Protein AF-A0AAD3Y7P5-F1 (afdb_monomer)

Mean predicted aligned error: 17.85 Å

InterPro domains:
  IPR001356 Homeodomain [cd00086] (58-107)
  IPR008422 KN homeodomain [PF05920] (63-102)
  IPR009057 Homedomain-like superfamily [SSF46689] (57-112)

Foldseek 3Di:
DDDDPPPVVVVVVVVVVVVVVVVVVVVVVVVVVVVVVPPPPDDDDDDDDPCPLVCLLVVLLVLCVVQLLPNDDDPVVLVVSCVVNVHDSVVSVVVSVCLCVVLVSCVLCVVQQVVHSNSSVVLVVCLLVVVDPDPVNVVSVVSSVCVSPVDDDPSPPPDDDDPPDDDDDDDDDDDDDDDD

Secondary structure (DSSP, 8-state):
---SHHHHHHHHHHHHHHHHHHHHHHHHHHHHHHHHTSS-------------GGGHHHHHHHHHHHTTTS----HHHHHHHHHHTTS-HHHHHHHHHHHHHHTTHHHHHHHTSTTSHHHHHHHHHHHHHT----HHHHHHHHHHHHHHHSSS--SSSSS---------------------

Radius of gyration: 26.92 Å; Cα contacts (8 Å, |Δi|>4): 80; chains: 1; bounding box: 79×66×77 Å

Sequence (180 aa):
MASAVGADAVVATVMAKAFTDTIHRLQTILDAHIESSSESALADDGDVADTDDDDAPRHLKTWFVTNLANPYPSQSLRRHFAAKLGVPVRNVDTQFTNWRRRTGWSHIKKAWGGDTKEGMSALLAQYASGEESRLEVCAAIRRMTHLLNGLLPLFQQVVQPFTSFRSTVNSTFLVSISVT

Nearest PDB structures (foldseek):
  4xrm-assembly1_A  TM=9.599E-01  e=5.341E-02  Homo sapiens
  6fqp-assembly1_A  TM=8.531E-01  e=1.143E-01  Homo sapiens
  4uus-assembly2_F  TM=8.544E-01  e=1.672E-01  Drosophila melanogaster
  6fqp-assembly1_B  TM=8.356E-01  e=2.078E-01  Homo sapiens

Structure (mmCIF, N/CA/C/O backbone):
data_AF-A0AAD3Y7P5-F1
#
_entry.id   AF-A0AAD3Y7P5-F1
#
loop_
_atom_site.group_PDB
_atom_site.id
_atom_site.type_symbol
_atom_site.label_atom_id
_atom_site.label_alt_id
_atom_site.label_comp_id
_atom_site.label_asym_id
_atom_site.label_entity_id
_atom_site.label_seq_id
_atom_site.pdbx_PDB_ins_code
_atom_site.Cartn_x
_atom_site.Cartn_y
_atom_site.Cartn_z
_atom_site.occupancy
_atom_site.B_iso_or_equiv
_atom_site.auth_seq_id
_atom_site.auth_comp_id
_atom_site.auth_asym_id
_atom_site.auth_atom_id
_atom_site.pdbx_PDB_model_num
ATOM 1 N N . MET A 1 1 ? 24.404 -7.287 48.051 1.00 44.12 1 MET A N 1
ATOM 2 C CA . MET A 1 1 ? 23.594 -7.470 46.825 1.00 44.12 1 MET A CA 1
ATOM 3 C C . MET A 1 1 ? 23.848 -6.314 45.854 1.00 44.12 1 MET A C 1
ATOM 5 O O . MET A 1 1 ? 23.035 -5.410 45.765 1.00 44.12 1 MET A O 1
ATOM 9 N N . ALA A 1 2 ? 24.988 -6.307 45.155 1.00 50.25 2 ALA A N 1
ATOM 10 C CA . ALA A 1 2 ? 25.309 -5.287 44.149 1.00 50.25 2 ALA A CA 1
ATOM 11 C C . ALA A 1 2 ? 26.193 -5.917 43.059 1.00 50.25 2 ALA A C 1
ATOM 13 O O . ALA A 1 2 ? 27.405 -5.998 43.224 1.00 50.25 2 ALA A O 1
ATOM 14 N N . SER A 1 3 ? 25.594 -6.465 41.995 1.00 52.94 3 SER A N 1
ATOM 15 C CA . SER A 1 3 ? 26.384 -6.964 40.849 1.00 52.94 3 SER A CA 1
ATOM 16 C C . SER A 1 3 ? 25.630 -7.133 39.520 1.00 52.94 3 SER A C 1
ATOM 18 O O . SER A 1 3 ? 26.236 -7.542 38.542 1.00 52.94 3 SER A O 1
ATOM 20 N N . ALA A 1 4 ? 24.334 -6.805 39.432 1.00 55.69 4 ALA A N 1
ATOM 21 C CA . ALA A 1 4 ? 23.570 -6.997 38.189 1.00 55.69 4 ALA A CA 1
ATOM 22 C C . ALA A 1 4 ? 23.505 -5.746 37.284 1.00 55.69 4 ALA A C 1
ATOM 24 O O . ALA A 1 4 ? 23.413 -5.872 36.073 1.00 55.69 4 ALA A O 1
ATOM 25 N N . VAL A 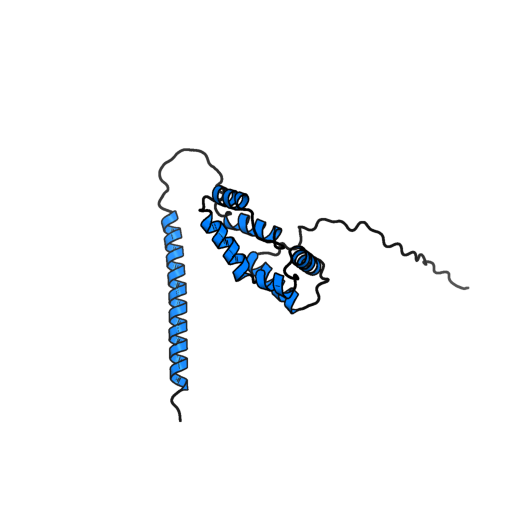1 5 ? 23.616 -4.533 37.843 1.00 55.81 5 VAL A N 1
ATOM 26 C CA . VAL A 1 5 ? 23.359 -3.273 37.104 1.00 55.81 5 VAL A CA 1
ATOM 27 C C . VAL A 1 5 ? 24.491 -2.889 36.133 1.00 55.81 5 VAL A C 1
ATOM 29 O O . VAL A 1 5 ? 24.267 -2.159 35.172 1.00 55.81 5 VAL A O 1
ATOM 32 N N . GLY A 1 6 ? 25.713 -3.386 36.346 1.00 55.19 6 GLY A N 1
ATOM 33 C CA . GLY A 1 6 ? 26.871 -3.024 35.519 1.00 55.19 6 GLY A CA 1
ATOM 34 C C . GLY A 1 6 ? 26.941 -3.753 34.174 1.00 55.19 6 GLY A C 1
ATOM 35 O O . GLY A 1 6 ? 27.397 -3.176 33.192 1.00 55.19 6 GLY A O 1
ATOM 36 N N . ALA A 1 7 ? 26.477 -5.004 34.108 1.00 60.12 7 ALA A N 1
ATOM 37 C CA . ALA A 1 7 ? 26.609 -5.828 32.906 1.00 60.12 7 ALA A CA 1
ATOM 38 C C . ALA A 1 7 ? 25.678 -5.358 31.774 1.00 60.12 7 ALA A C 1
ATOM 40 O O . ALA A 1 7 ? 26.120 -5.236 30.632 1.00 60.12 7 ALA A O 1
ATOM 41 N N . ASP A 1 8 ? 24.432 -5.001 32.097 1.00 58.78 8 ASP A N 1
ATOM 42 C CA . ASP A 1 8 ? 23.455 -4.515 31.113 1.00 58.78 8 ASP A CA 1
ATOM 43 C C . ASP A 1 8 ? 23.875 -3.179 30.479 1.00 58.78 8 ASP A C 1
ATOM 45 O O . ASP A 1 8 ? 23.710 -2.975 29.275 1.00 58.78 8 ASP A O 1
ATOM 49 N N . ALA A 1 9 ? 24.495 -2.285 31.257 1.00 67.38 9 ALA A N 1
ATOM 50 C CA . ALA A 1 9 ? 24.995 -1.005 30.755 1.00 67.38 9 ALA A CA 1
ATOM 51 C C . ALA A 1 9 ? 26.170 -1.179 29.774 1.00 67.38 9 ALA A C 1
ATOM 53 O O . ALA A 1 9 ? 26.266 -0.469 28.768 1.00 67.38 9 ALA A O 1
ATOM 54 N N . VAL A 1 10 ? 27.049 -2.153 30.031 1.00 70.81 10 VAL A N 1
ATOM 55 C CA . VAL A 1 10 ? 28.167 -2.477 29.135 1.00 70.81 10 VAL A CA 1
ATOM 56 C C . VAL A 1 10 ? 27.646 -3.089 27.836 1.00 70.81 10 VAL A C 1
ATOM 58 O O . VAL A 1 10 ? 28.061 -2.664 26.759 1.00 70.81 10 VAL A O 1
ATOM 61 N N . VAL A 1 11 ? 26.684 -4.012 27.909 1.00 73.38 11 VAL A N 1
ATOM 62 C CA . VAL A 1 11 ? 26.057 -4.612 26.719 1.00 73.38 11 VAL A CA 1
ATOM 63 C C . VAL A 1 11 ? 25.340 -3.554 25.877 1.00 73.38 11 VAL A C 1
ATOM 65 O O . VAL A 1 11 ? 25.527 -3.520 24.662 1.00 73.38 11 VAL A O 1
ATOM 68 N N . ALA A 1 12 ? 24.591 -2.639 26.499 1.00 71.12 12 ALA A N 1
ATOM 69 C CA . ALA A 1 12 ? 23.939 -1.534 25.794 1.00 71.12 12 ALA A CA 1
ATOM 70 C C . ALA A 1 12 ? 24.951 -0.623 25.077 1.00 71.12 12 ALA A C 1
ATOM 72 O O . ALA A 1 12 ? 24.729 -0.221 23.935 1.00 71.12 12 ALA A O 1
ATOM 73 N N . THR A 1 13 ? 26.096 -0.358 25.710 1.00 78.62 13 THR A N 1
ATOM 74 C CA . THR A 1 13 ? 27.175 0.455 25.128 1.00 78.62 13 THR A CA 1
ATOM 75 C C . THR A 1 13 ? 27.835 -0.246 23.939 1.00 78.62 13 THR A C 1
ATOM 77 O O . THR A 1 13 ? 28.065 0.373 22.899 1.00 78.62 13 THR A O 1
ATOM 80 N N . VAL A 1 14 ? 28.098 -1.551 24.054 1.00 80.25 14 VAL A N 1
ATOM 81 C CA . VAL A 1 14 ? 28.665 -2.366 22.968 1.00 80.25 14 VAL A CA 1
ATOM 82 C C . VAL A 1 14 ? 27.704 -2.437 21.781 1.00 80.25 14 VAL A C 1
ATOM 84 O O . VAL A 1 14 ? 28.129 -2.257 20.641 1.00 80.25 14 VAL A O 1
ATOM 87 N N . MET A 1 15 ? 26.407 -2.625 22.034 1.00 77.69 15 MET A N 1
ATOM 88 C CA . MET A 1 15 ? 25.386 -2.659 20.984 1.00 77.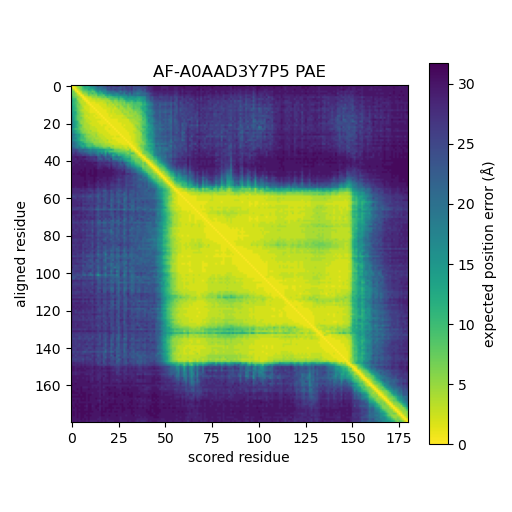69 15 MET A CA 1
ATOM 89 C C . MET A 1 15 ? 25.215 -1.303 20.294 1.00 77.69 15 MET A C 1
ATOM 91 O O . MET A 1 15 ? 25.116 -1.251 19.069 1.00 77.69 15 MET A O 1
ATOM 95 N N . ALA A 1 16 ? 25.238 -0.201 21.050 1.00 77.50 16 ALA A N 1
ATOM 96 C CA . ALA A 1 16 ? 25.192 1.145 20.484 1.00 77.50 16 ALA A CA 1
ATOM 97 C C . ALA A 1 16 ? 26.411 1.422 19.590 1.00 77.50 16 ALA A C 1
ATOM 99 O O . ALA A 1 16 ? 26.264 1.965 18.496 1.00 77.50 16 ALA A O 1
ATOM 100 N N . LYS A 1 17 ? 27.605 0.987 20.010 1.00 79.12 17 LYS A N 1
ATOM 101 C CA . LYS A 1 17 ? 28.827 1.104 19.206 1.00 79.12 17 LYS A CA 1
ATOM 102 C C . LYS A 1 17 ? 28.740 0.272 17.923 1.00 79.12 17 LYS A C 1
ATOM 104 O O . LYS A 1 17 ? 28.991 0.801 16.848 1.00 79.12 17 LYS A O 1
ATOM 109 N N . ALA A 1 18 ? 28.303 -0.984 18.020 1.00 78.75 18 ALA A N 1
ATOM 110 C CA . ALA A 1 18 ? 28.135 -1.863 16.862 1.00 78.75 18 ALA A CA 1
ATOM 111 C C . ALA A 1 18 ? 27.108 -1.321 15.851 1.00 78.75 18 ALA A C 1
ATOM 113 O O . ALA A 1 18 ? 27.291 -1.445 14.637 1.00 78.75 18 ALA A O 1
ATOM 114 N N . PHE A 1 19 ? 26.038 -0.689 16.339 1.00 78.69 19 PHE A N 1
ATOM 115 C CA . PHE A 1 19 ? 25.038 -0.047 15.491 1.00 78.69 19 PHE A CA 1
ATOM 116 C C . PHE A 1 19 ? 25.613 1.165 14.745 1.00 78.69 19 PHE A C 1
ATOM 118 O O . PHE A 1 19 ? 25.455 1.262 13.528 1.00 78.69 19 PHE A O 1
ATOM 125 N N . THR A 1 20 ? 26.345 2.041 15.438 1.00 80.06 20 THR A N 1
ATOM 126 C CA . THR A 1 20 ? 27.016 3.199 14.826 1.00 80.06 20 THR A CA 1
ATOM 127 C C . THR A 1 20 ? 28.079 2.776 13.810 1.00 80.06 20 THR A C 1
ATOM 129 O O . THR A 1 20 ? 28.123 3.324 12.710 1.00 80.06 20 THR A O 1
ATOM 132 N N . ASP A 1 21 ? 28.871 1.747 14.119 1.00 80.06 21 ASP A N 1
ATOM 133 C CA . ASP A 1 21 ? 29.874 1.193 13.200 1.00 80.06 21 ASP A CA 1
ATOM 134 C C . ASP A 1 21 ? 29.214 0.619 11.934 1.00 80.06 21 ASP A C 1
ATOM 136 O O . ASP A 1 21 ? 29.728 0.762 10.822 1.00 80.06 21 ASP A O 1
ATOM 140 N N . THR A 1 22 ? 28.031 0.014 12.080 1.00 79.81 22 THR A N 1
ATOM 141 C CA . THR A 1 22 ? 27.249 -0.491 10.944 1.00 79.81 22 THR A CA 1
ATOM 142 C C . THR A 1 22 ? 26.731 0.651 10.073 1.00 79.81 22 THR A C 1
ATOM 144 O O . THR A 1 22 ? 26.823 0.565 8.850 1.00 79.81 22 THR A O 1
ATOM 147 N N . ILE A 1 23 ? 26.231 1.736 10.673 1.00 87.50 23 ILE A N 1
ATOM 148 C CA . ILE A 1 23 ? 25.778 2.920 9.927 1.00 87.50 23 ILE A CA 1
ATOM 149 C C . ILE A 1 23 ? 26.935 3.533 9.139 1.00 87.50 23 ILE A C 1
ATOM 151 O O . ILE A 1 23 ? 26.785 3.767 7.941 1.00 87.50 23 ILE A O 1
ATOM 155 N N . HIS A 1 24 ? 28.095 3.724 9.768 1.00 83.31 24 HIS A N 1
ATOM 156 C CA . HIS A 1 24 ? 29.263 4.266 9.079 1.00 83.31 24 HIS A CA 1
ATOM 157 C C . HIS A 1 24 ? 29.720 3.376 7.926 1.00 83.31 24 HIS A C 1
ATOM 159 O O . HIS A 1 24 ? 29.989 3.876 6.838 1.00 83.31 24 HIS A O 1
ATOM 165 N N . ARG A 1 25 ? 29.721 2.051 8.109 1.00 81.12 25 ARG A N 1
ATOM 166 C CA . ARG A 1 25 ? 30.074 1.119 7.032 1.00 81.12 25 ARG A CA 1
ATOM 167 C C . ARG A 1 25 ? 29.116 1.214 5.845 1.00 81.12 25 ARG A C 1
ATOM 169 O O . ARG A 1 25 ? 29.555 1.105 4.704 1.00 81.12 25 ARG A O 1
ATOM 176 N N . LEU A 1 26 ? 27.824 1.416 6.101 1.00 82.56 26 LEU A N 1
ATOM 177 C CA . LEU A 1 26 ? 26.833 1.608 5.042 1.00 82.56 26 LEU A CA 1
ATOM 178 C C . LEU A 1 26 ? 27.025 2.940 4.308 1.00 82.56 26 LEU A C 1
ATOM 180 O O . LEU A 1 26 ? 26.859 2.973 3.093 1.00 82.56 26 LEU A O 1
ATOM 184 N N . GLN A 1 27 ? 27.417 4.003 5.014 1.00 81.25 27 GLN A N 1
ATOM 185 C CA . GLN A 1 27 ? 27.745 5.295 4.403 1.00 81.25 27 GLN A CA 1
ATOM 186 C C . GLN A 1 27 ? 28.973 5.185 3.494 1.00 81.25 27 GLN A C 1
ATOM 188 O O . GLN A 1 27 ? 28.895 5.558 2.332 1.00 81.25 27 GLN A O 1
ATOM 193 N N . THR A 1 28 ? 30.050 4.543 3.955 1.00 82.06 28 THR A N 1
ATOM 194 C CA . THR A 1 28 ? 31.260 4.341 3.141 1.00 82.06 28 THR A CA 1
ATOM 195 C C . THR A 1 28 ? 30.995 3.530 1.872 1.00 82.06 28 THR A C 1
ATOM 197 O O . THR A 1 28 ? 31.584 3.802 0.832 1.00 82.06 28 THR A O 1
ATOM 200 N N . ILE A 1 29 ? 30.108 2.530 1.933 1.00 78.62 29 ILE A N 1
ATOM 201 C CA . ILE A 1 29 ? 29.720 1.757 0.742 1.00 78.62 29 ILE A CA 1
ATOM 202 C C . ILE A 1 29 ? 28.970 2.641 -0.258 1.00 78.62 29 ILE A C 1
ATOM 204 O O . ILE A 1 29 ? 29.178 2.498 -1.460 1.00 78.62 29 ILE A O 1
ATOM 208 N N . LEU A 1 30 ? 28.107 3.537 0.225 1.00 77.19 30 LEU A N 1
ATOM 209 C CA . LEU A 1 30 ? 27.360 4.452 -0.630 1.00 77.19 30 LEU A CA 1
ATOM 210 C C . LEU A 1 30 ? 28.294 5.465 -1.304 1.00 77.19 30 LEU A C 1
ATOM 212 O O . LEU A 1 30 ? 28.214 5.634 -2.516 1.00 77.19 30 LEU A O 1
ATOM 216 N N . ASP A 1 31 ? 29.223 6.048 -0.547 1.00 76.88 31 ASP A N 1
ATOM 217 C CA . ASP A 1 31 ? 30.202 7.013 -1.060 1.00 76.88 31 ASP A CA 1
ATOM 218 C C . ASP A 1 31 ? 31.131 6.370 -2.104 1.00 76.88 31 ASP A C 1
ATOM 220 O O . ASP A 1 31 ? 31.324 6.916 -3.189 1.00 76.88 31 ASP A O 1
ATOM 224 N N . ALA A 1 32 ? 31.605 5.145 -1.846 1.00 71.62 32 ALA A N 1
ATOM 225 C CA . ALA A 1 32 ? 32.409 4.390 -2.808 1.00 71.62 32 ALA A CA 1
ATOM 226 C C . ALA A 1 32 ? 31.634 4.041 -4.092 1.00 71.62 32 ALA A C 1
ATOM 228 O O . ALA A 1 32 ? 32.224 3.925 -5.166 1.00 71.62 32 ALA A O 1
ATOM 229 N N . HIS A 1 33 ? 30.312 3.861 -4.009 1.00 70.75 33 HIS A N 1
ATOM 230 C CA . HIS A 1 33 ? 29.489 3.613 -5.193 1.00 70.75 33 HIS A CA 1
ATOM 231 C C . HIS A 1 33 ? 29.258 4.888 -6.011 1.00 70.75 33 HIS A C 1
ATOM 233 O O . HIS A 1 33 ? 29.217 4.820 -7.237 1.00 70.75 33 HIS A O 1
ATOM 239 N N . ILE A 1 34 ? 29.172 6.044 -5.346 1.00 71.31 34 ILE A N 1
ATOM 240 C CA . ILE A 1 34 ? 29.078 7.355 -5.995 1.00 71.31 34 ILE A CA 1
ATOM 241 C C . ILE A 1 34 ? 30.382 7.669 -6.746 1.00 71.31 34 ILE A C 1
ATOM 243 O O . ILE A 1 34 ? 30.328 8.048 -7.912 1.00 71.31 34 ILE A O 1
ATOM 247 N N . GLU A 1 35 ? 31.549 7.418 -6.143 1.00 61.53 35 GLU A N 1
ATOM 248 C CA . GLU A 1 35 ? 32.853 7.622 -6.799 1.00 61.53 35 GLU A CA 1
ATOM 249 C C . GLU A 1 35 ? 33.124 6.610 -7.928 1.00 61.53 35 GLU A C 1
ATOM 251 O O . GLU A 1 35 ? 33.682 6.964 -8.969 1.00 61.53 35 GLU A O 1
ATOM 256 N N . SER A 1 36 ? 32.650 5.365 -7.795 1.00 52.25 36 SER A N 1
ATOM 257 C CA . SER A 1 36 ? 32.728 4.368 -8.875 1.00 52.25 36 SER A CA 1
ATOM 258 C C . SER A 1 36 ? 31.854 4.724 -10.086 1.00 52.25 36 SER A C 1
ATOM 260 O O . SER A 1 36 ? 32.083 4.179 -11.166 1.00 52.25 36 SER A O 1
ATOM 262 N N . SER A 1 37 ? 30.871 5.616 -9.928 1.00 50.31 37 SER A N 1
ATOM 263 C CA . SER A 1 37 ? 30.005 6.083 -11.016 1.00 50.31 37 SER A CA 1
ATOM 264 C C . SER A 1 37 ? 30.640 7.197 -11.861 1.00 50.31 37 SER A C 1
ATOM 266 O O . SER A 1 37 ? 30.116 7.515 -12.926 1.00 50.31 37 SER A O 1
ATOM 268 N N . SER A 1 38 ? 31.758 7.784 -11.414 1.00 49.22 38 SER A N 1
ATOM 269 C CA . SER A 1 38 ? 32.431 8.909 -12.085 1.00 49.22 38 SER A CA 1
ATOM 270 C C . SER A 1 38 ? 33.589 8.528 -13.023 1.00 49.22 38 SER A C 1
ATOM 272 O O . SER A 1 38 ? 34.067 9.389 -13.757 1.00 49.22 38 SER A O 1
ATOM 274 N N . GLU A 1 39 ? 34.021 7.262 -13.069 1.00 47.72 39 GLU A N 1
ATOM 275 C CA . GLU A 1 39 ? 35.192 6.818 -13.855 1.00 47.72 39 GLU A CA 1
ATOM 276 C C . GLU A 1 39 ? 34.811 5.904 -15.040 1.00 47.72 39 GLU A C 1
ATOM 278 O O . GLU A 1 39 ? 35.416 4.867 -15.294 1.00 47.72 39 GLU A O 1
ATOM 283 N N . SER A 1 40 ? 33.764 6.275 -15.784 1.00 46.50 40 SER A N 1
ATOM 284 C CA . SER A 1 40 ? 33.415 5.645 -17.068 1.00 46.50 40 SER A CA 1
ATOM 285 C C . SER A 1 40 ? 32.846 6.679 -18.043 1.00 46.50 40 SER A C 1
ATOM 287 O O . SER A 1 40 ? 31.719 6.584 -18.513 1.00 46.50 40 SER A O 1
ATOM 289 N N . ALA A 1 41 ? 33.626 7.725 -18.313 1.00 47.84 41 ALA A N 1
ATOM 290 C CA . ALA A 1 41 ? 33.285 8.746 -19.299 1.00 47.84 41 ALA A CA 1
ATOM 291 C C . ALA A 1 41 ? 34.441 8.942 -20.283 1.00 47.84 41 ALA A C 1
ATOM 293 O O . ALA A 1 41 ? 35.068 9.995 -20.299 1.00 47.84 41 ALA A O 1
ATOM 294 N N . LEU A 1 42 ? 34.729 7.924 -21.101 1.00 53.34 42 LEU A N 1
ATOM 295 C CA . LEU A 1 42 ? 35.423 8.103 -22.378 1.00 53.34 42 LEU A CA 1
ATOM 296 C C . LEU A 1 42 ? 34.853 7.138 -23.431 1.00 53.34 42 LEU A C 1
ATOM 298 O O . LEU A 1 42 ? 34.980 5.925 -23.293 1.00 53.34 42 LEU A O 1
ATOM 302 N N . ALA A 1 43 ? 34.318 7.756 -24.492 1.00 52.16 43 ALA A N 1
ATOM 303 C CA . ALA A 1 43 ? 33.830 7.226 -25.771 1.00 52.16 43 ALA A CA 1
ATOM 304 C C . ALA A 1 43 ? 32.423 6.596 -25.792 1.00 52.16 43 ALA A C 1
ATOM 306 O O . ALA A 1 43 ? 32.272 5.430 -25.454 1.00 52.16 43 ALA A O 1
ATOM 307 N N . ASP A 1 44 ? 31.427 7.344 -26.286 1.00 48.84 44 ASP A N 1
ATOM 308 C CA . ASP A 1 44 ? 30.745 7.034 -27.558 1.00 48.84 44 ASP A CA 1
ATOM 309 C C . ASP A 1 44 ? 29.804 8.189 -27.964 1.00 48.84 44 ASP A C 1
ATOM 311 O O . ASP A 1 44 ? 29.144 8.799 -27.125 1.00 48.84 44 ASP A O 1
ATOM 315 N N . ASP A 1 45 ? 29.806 8.523 -29.249 1.00 62.28 45 ASP A N 1
ATOM 316 C CA . ASP A 1 45 ? 29.033 9.592 -29.887 1.00 62.28 45 ASP A CA 1
ATOM 317 C C . ASP A 1 45 ? 27.679 9.019 -30.330 1.00 62.28 45 ASP A C 1
ATOM 319 O O . ASP A 1 45 ? 27.613 8.248 -31.285 1.00 62.28 45 ASP A O 1
ATOM 323 N N . GLY A 1 46 ? 26.590 9.354 -29.629 1.00 53.34 46 GLY A N 1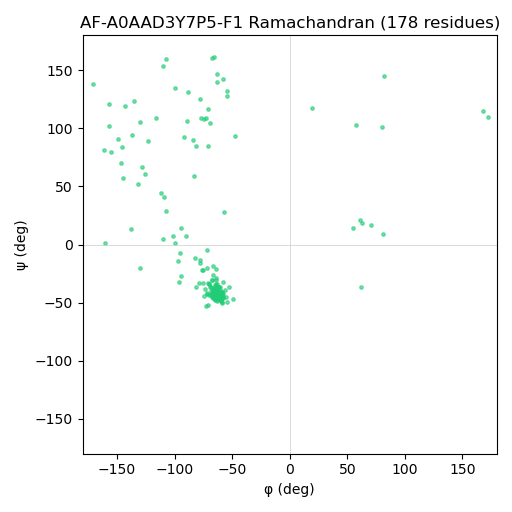
ATOM 324 C CA . GLY A 1 46 ? 25.256 8.918 -30.044 1.00 53.34 46 GLY A CA 1
ATOM 325 C C . GLY A 1 46 ? 24.132 9.216 -29.055 1.00 53.34 46 GLY A C 1
ATOM 326 O O . GLY A 1 46 ? 24.020 8.559 -28.031 1.00 53.34 46 GLY A O 1
ATOM 327 N N . ASP A 1 47 ? 23.273 10.162 -29.445 1.00 41.88 47 ASP A N 1
ATOM 328 C CA . ASP A 1 47 ? 21.865 10.329 -29.047 1.00 41.88 47 ASP A CA 1
ATOM 329 C C . ASP A 1 47 ? 21.564 10.476 -27.538 1.00 41.88 47 ASP A C 1
ATOM 331 O O . ASP A 1 47 ? 21.513 9.521 -26.766 1.00 41.88 47 ASP A O 1
ATOM 335 N N . VAL A 1 48 ? 21.307 11.718 -27.117 1.00 51.50 48 VAL A N 1
ATOM 336 C CA . VAL A 1 48 ? 20.891 12.073 -25.752 1.00 51.50 48 VAL A CA 1
ATOM 337 C C . VAL A 1 48 ? 19.458 11.586 -25.519 1.00 51.50 48 VAL A C 1
ATOM 339 O O . VAL A 1 48 ? 18.492 12.331 -25.684 1.00 51.50 48 VAL A O 1
ATOM 342 N N . ALA A 1 49 ? 19.317 10.321 -25.129 1.00 49.88 49 ALA A N 1
ATOM 343 C CA . ALA A 1 49 ? 18.124 9.840 -24.456 1.00 49.88 49 ALA A CA 1
ATOM 344 C C . ALA A 1 49 ? 18.189 10.296 -22.993 1.00 49.88 49 ALA A C 1
ATOM 346 O O . ALA A 1 49 ? 19.006 9.820 -22.212 1.00 49.88 49 ALA A O 1
ATOM 347 N N . ASP A 1 50 ? 17.332 11.258 -22.670 1.00 45.72 50 ASP A N 1
ATOM 348 C CA . ASP A 1 50 ? 16.986 11.751 -21.337 1.00 45.72 50 ASP A CA 1
ATOM 349 C C . ASP A 1 50 ? 16.699 10.569 -20.385 1.00 45.72 50 ASP A C 1
ATOM 351 O O . ASP A 1 50 ? 15.605 9.997 -20.382 1.00 45.72 50 ASP A O 1
ATOM 355 N N . THR A 1 51 ? 17.709 10.110 -19.642 1.00 49.16 51 THR A N 1
ATOM 356 C CA . THR A 1 51 ? 17.568 8.985 -18.714 1.00 49.16 51 THR A CA 1
ATOM 357 C C . THR A 1 51 ? 16.963 9.462 -17.397 1.00 49.16 51 THR A C 1
ATOM 359 O O . THR A 1 51 ? 17.641 9.669 -16.395 1.00 49.16 51 THR A O 1
ATOM 362 N N . ASP A 1 52 ? 15.631 9.523 -17.395 1.00 53.88 52 ASP A N 1
ATOM 363 C CA . ASP A 1 52 ? 14.709 9.467 -16.243 1.00 53.88 52 ASP A CA 1
ATOM 364 C C . ASP A 1 52 ? 14.880 8.162 -15.393 1.00 53.88 52 ASP A C 1
ATOM 366 O O . ASP A 1 52 ? 13.935 7.651 -14.780 1.00 53.88 52 ASP A O 1
ATOM 370 N N . ASP A 1 53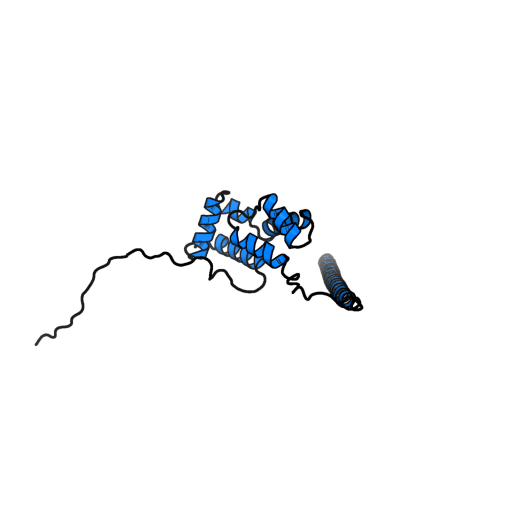 ? 16.070 7.549 -15.363 1.00 51.59 53 ASP A N 1
ATOM 371 C CA . ASP A 1 53 ? 16.319 6.224 -14.768 1.00 51.59 53 ASP A CA 1
ATOM 372 C C . ASP A 1 53 ? 16.263 6.229 -13.227 1.00 51.59 53 ASP A C 1
ATOM 374 O O . ASP A 1 53 ? 15.960 5.202 -12.607 1.00 51.59 53 ASP A O 1
ATOM 378 N N . ASP A 1 54 ? 16.419 7.394 -12.589 1.00 53.25 54 ASP A N 1
ATOM 379 C CA . ASP A 1 54 ? 16.247 7.554 -11.137 1.00 53.25 54 ASP A CA 1
ATOM 380 C C . ASP A 1 54 ? 14.778 7.471 -10.674 1.00 53.25 54 ASP A C 1
ATOM 382 O O . ASP A 1 54 ? 14.482 7.410 -9.474 1.00 53.25 54 ASP A O 1
ATOM 386 N N . ASP A 1 55 ? 13.828 7.366 -11.608 1.00 59.41 55 ASP A N 1
ATOM 387 C CA . ASP A 1 55 ? 12.398 7.342 -11.312 1.00 59.41 55 ASP A CA 1
ATOM 388 C C . ASP A 1 55 ? 11.729 5.975 -11.324 1.00 59.41 55 ASP A C 1
ATOM 390 O O . ASP A 1 55 ? 10.516 5.832 -11.090 1.00 59.41 55 ASP A O 1
ATOM 394 N N . ALA A 1 56 ? 12.535 4.926 -11.458 1.00 62.25 56 ALA A N 1
ATOM 395 C CA . ALA A 1 56 ? 12.047 3.563 -11.394 1.00 62.25 56 ALA A CA 1
ATOM 396 C C . ALA A 1 56 ? 11.276 3.233 -10.092 1.00 62.25 56 ALA A C 1
ATOM 398 O O . ALA A 1 56 ? 10.166 2.676 -10.157 1.00 62.25 56 ALA A O 1
ATOM 399 N N . PRO A 1 57 ? 11.762 3.615 -8.890 1.00 68.19 57 PRO A N 1
ATOM 400 C CA . PRO A 1 57 ? 11.011 3.427 -7.653 1.00 68.19 57 PRO A CA 1
ATOM 401 C C . PRO A 1 57 ? 9.752 4.298 -7.580 1.00 68.19 57 PRO A C 1
ATOM 403 O O . PRO A 1 57 ? 8.767 3.880 -6.963 1.00 68.19 57 PRO A O 1
ATOM 406 N N . ARG A 1 58 ? 9.756 5.488 -8.201 1.00 79.88 58 ARG A N 1
ATOM 407 C CA . ARG A 1 58 ? 8.614 6.413 -8.216 1.00 79.88 58 ARG A CA 1
ATOM 408 C C . ARG A 1 58 ? 7.439 5.793 -8.959 1.00 79.88 58 ARG A C 1
ATOM 410 O O . ARG A 1 58 ? 6.349 5.721 -8.400 1.00 79.88 58 ARG A O 1
ATOM 417 N N . HIS A 1 59 ? 7.663 5.234 -10.150 1.00 80.88 59 HIS A N 1
ATOM 418 C CA . HIS A 1 59 ? 6.599 4.621 -10.954 1.00 80.88 59 HIS A CA 1
ATOM 419 C C . HIS A 1 59 ? 5.860 3.484 -10.236 1.00 80.88 59 HIS A C 1
ATOM 421 O O . HIS A 1 59 ? 4.626 3.436 -10.237 1.00 80.88 59 HIS A O 1
ATOM 427 N N . LEU A 1 60 ? 6.602 2.582 -9.590 1.00 88.88 60 LEU A N 1
ATOM 428 C CA . LEU A 1 60 ? 6.014 1.474 -8.838 1.00 88.88 60 LEU A CA 1
ATOM 429 C C . LEU A 1 60 ? 5.230 1.964 -7.613 1.00 88.88 60 LEU A C 1
ATOM 431 O O . LEU A 1 60 ? 4.139 1.457 -7.339 1.00 88.88 60 LEU A O 1
ATOM 435 N N . LYS A 1 61 ? 5.768 2.955 -6.887 1.00 87.88 61 LYS A N 1
ATOM 436 C CA . LYS A 1 61 ? 5.108 3.546 -5.714 1.00 87.88 61 LYS A CA 1
ATOM 437 C C . LYS A 1 61 ? 3.826 4.268 -6.100 1.00 87.88 61 LYS A C 1
ATOM 439 O O . LYS A 1 61 ? 2.801 4.033 -5.467 1.00 87.88 61 LYS A O 1
ATOM 444 N N . THR A 1 62 ? 3.857 5.087 -7.152 1.00 87.69 62 THR A N 1
ATOM 445 C CA . THR A 1 62 ? 2.670 5.780 -7.668 1.00 87.69 62 THR A CA 1
ATOM 446 C C . THR A 1 62 ? 1.570 4.776 -7.976 1.00 87.69 62 THR A C 1
ATOM 448 O O . THR A 1 62 ? 0.458 4.917 -7.474 1.00 87.69 62 THR A O 1
ATOM 451 N N . TRP A 1 63 ? 1.891 3.700 -8.704 1.00 91.06 63 TRP A N 1
ATOM 452 C CA . TRP A 1 63 ? 0.905 2.661 -8.987 1.00 91.06 63 TRP A CA 1
ATOM 453 C C . TRP A 1 63 ? 0.363 2.009 -7.708 1.00 91.06 63 TRP A C 1
ATOM 455 O O . TRP A 1 63 ? -0.846 1.801 -7.595 1.00 91.06 63 TRP A O 1
ATOM 465 N N . PHE A 1 64 ? 1.230 1.708 -6.735 1.00 91.88 64 PHE A N 1
ATOM 466 C CA . PHE A 1 64 ? 0.828 1.121 -5.455 1.00 91.88 64 PHE A CA 1
ATOM 467 C C . PHE A 1 64 ? -0.168 2.010 -4.704 1.00 91.88 64 PHE A C 1
ATOM 469 O O . PHE A 1 64 ? -1.182 1.512 -4.221 1.00 91.88 64 PHE A O 1
ATOM 476 N N . VAL A 1 65 ? 0.104 3.315 -4.629 1.00 89.25 65 VAL A N 1
ATOM 477 C CA . VAL A 1 65 ? -0.752 4.299 -3.950 1.00 89.25 65 VAL A CA 1
ATOM 478 C C . VAL A 1 65 ? -2.084 4.465 -4.681 1.00 89.25 65 VAL A C 1
ATOM 480 O O . VAL A 1 65 ? -3.132 4.460 -4.040 1.00 89.25 65 VAL A O 1
ATOM 483 N N . THR A 1 66 ? -2.087 4.519 -6.014 1.00 87.19 66 THR A N 1
ATOM 484 C CA . THR A 1 66 ? -3.333 4.568 -6.799 1.00 87.19 66 THR A CA 1
ATOM 485 C C . THR A 1 66 ? -4.169 3.292 -6.641 1.00 87.19 66 THR A C 1
ATOM 487 O O . THR A 1 66 ? -5.393 3.337 -6.723 1.00 87.19 66 THR A O 1
ATOM 490 N N . ASN A 1 67 ? -3.531 2.149 -6.373 1.00 92.00 67 ASN A N 1
ATOM 491 C CA . ASN A 1 67 ? -4.188 0.848 -6.217 1.00 92.00 67 ASN A CA 1
ATOM 492 C C . ASN A 1 67 ? -4.211 0.371 -4.756 1.00 92.00 67 ASN A C 1
ATOM 494 O O . ASN A 1 67 ? -4.245 -0.832 -4.494 1.00 92.00 67 ASN A O 1
ATOM 498 N N . LEU A 1 68 ? -4.226 1.295 -3.790 1.00 90.50 68 LEU A N 1
ATOM 499 C CA . LEU A 1 68 ? -4.085 0.970 -2.368 1.00 90.50 68 LEU A CA 1
ATOM 500 C C . LEU A 1 68 ? -5.235 0.116 -1.812 1.00 90.50 68 LEU A C 1
ATOM 502 O O . LEU A 1 68 ? -5.048 -0.585 -0.826 1.00 90.50 68 LEU A O 1
ATOM 506 N N . ALA A 1 69 ? -6.408 0.104 -2.448 1.00 89.88 69 ALA A N 1
ATOM 507 C CA . ALA A 1 69 ? -7.489 -0.812 -2.075 1.00 89.88 69 ALA A CA 1
ATOM 508 C C . ALA A 1 69 ? -7.145 -2.289 -2.365 1.00 89.88 69 ALA A C 1
ATOM 510 O O . ALA A 1 69 ? -7.605 -3.186 -1.659 1.00 89.88 69 ALA A O 1
ATOM 511 N N . ASN A 1 70 ? -6.332 -2.556 -3.394 1.00 92.25 70 ASN A N 1
ATOM 512 C CA . ASN A 1 70 ? -5.903 -3.899 -3.784 1.00 92.25 70 ASN A CA 1
ATOM 513 C C . ASN A 1 70 ? -4.562 -3.865 -4.555 1.00 92.25 70 ASN A C 1
ATOM 515 O O . ASN A 1 70 ? -4.555 -3.976 -5.785 1.00 92.25 70 ASN A O 1
ATOM 519 N N . PRO A 1 71 ? -3.414 -3.741 -3.862 1.00 93.69 71 PRO A N 1
ATOM 520 C CA . PRO A 1 71 ? -2.104 -3.525 -4.470 1.00 93.69 71 PRO A CA 1
ATOM 521 C C . PRO A 1 71 ? -1.465 -4.848 -4.926 1.00 93.69 71 PRO A C 1
ATOM 523 O O . PRO A 1 71 ? -0.379 -5.247 -4.484 1.00 93.69 71 PRO A O 1
ATOM 526 N N . TYR A 1 72 ? -2.170 -5.555 -5.808 1.00 94.31 72 TYR A N 1
ATOM 527 C CA . TYR A 1 72 ? -1.746 -6.806 -6.431 1.00 94.31 72 TYR A CA 1
ATOM 528 C C . TYR A 1 72 ? -1.767 -6.638 -7.953 1.00 94.31 72 TYR A C 1
ATOM 530 O O . TYR A 1 72 ? -2.791 -6.896 -8.586 1.00 94.31 72 TYR A O 1
ATOM 538 N N . PRO A 1 73 ? -0.659 -6.179 -8.562 1.00 92.94 73 PRO A N 1
ATOM 539 C CA . PRO A 1 73 ? -0.589 -6.043 -10.013 1.00 92.94 73 PRO A CA 1
ATOM 540 C C . PRO A 1 73 ? -0.716 -7.415 -10.680 1.00 92.94 73 PRO A C 1
ATOM 542 O O . PRO A 1 73 ? -0.228 -8.415 -10.148 1.00 92.94 73 PRO A O 1
ATOM 545 N N . SER A 1 74 ? -1.333 -7.472 -11.861 1.00 94.94 74 SER A N 1
ATOM 546 C CA . SER A 1 74 ? -1.413 -8.704 -12.656 1.00 94.94 74 SER A CA 1
ATOM 547 C C . SER A 1 74 ? -0.026 -9.152 -13.138 1.00 94.94 74 SER A C 1
ATOM 549 O O . SER A 1 74 ? 0.915 -8.361 -13.179 1.00 94.94 74 SER A O 1
ATOM 551 N N . GLN A 1 75 ? 0.125 -10.420 -13.534 1.00 93.50 75 GLN A N 1
ATOM 552 C CA . GLN A 1 75 ? 1.416 -10.931 -14.015 1.00 93.50 75 GLN A CA 1
ATOM 553 C C . GLN A 1 75 ? 1.933 -10.147 -15.233 1.00 93.50 75 GLN A C 1
ATOM 555 O O . GLN A 1 75 ? 3.111 -9.794 -15.278 1.00 93.50 75 GLN A O 1
ATOM 560 N N . SER A 1 76 ? 1.053 -9.827 -16.186 1.00 93.75 76 SER A N 1
ATOM 561 C CA . SER A 1 76 ? 1.390 -9.016 -17.361 1.00 93.75 76 SER A CA 1
ATOM 562 C C . SER A 1 76 ? 1.865 -7.619 -16.967 1.00 93.75 76 SER A C 1
ATOM 564 O O . SER A 1 76 ? 2.855 -7.131 -17.503 1.00 93.75 76 SER A O 1
ATOM 566 N N . LEU A 1 77 ? 1.220 -7.006 -15.971 1.00 91.81 77 LEU A N 1
ATOM 567 C CA . LEU A 1 77 ? 1.594 -5.683 -15.485 1.00 91.81 77 LEU A CA 1
ATOM 568 C C . LEU A 1 77 ? 2.947 -5.694 -14.760 1.00 91.81 77 LEU A C 1
ATOM 570 O O . LEU A 1 77 ? 3.750 -4.783 -14.935 1.00 91.81 77 LEU A O 1
ATOM 574 N N . ARG A 1 78 ? 3.255 -6.755 -14.006 1.00 92.25 78 ARG A N 1
ATOM 575 C CA . ARG A 1 78 ? 4.580 -6.921 -13.385 1.00 92.25 78 ARG A CA 1
ATOM 576 C C . ARG A 1 78 ? 5.693 -7.076 -14.416 1.00 92.25 78 ARG A C 1
ATOM 578 O O . ARG A 1 78 ? 6.764 -6.512 -14.224 1.00 92.25 78 ARG A O 1
ATOM 585 N N . ARG A 1 79 ? 5.439 -7.801 -15.512 1.00 92.75 79 ARG A N 1
ATOM 586 C CA . ARG A 1 79 ? 6.377 -7.894 -16.645 1.00 92.75 79 ARG A CA 1
ATOM 587 C C . ARG A 1 79 ? 6.561 -6.546 -17.333 1.00 92.75 79 ARG A C 1
ATOM 589 O O . ARG A 1 79 ? 7.690 -6.196 -17.645 1.00 92.75 79 ARG A O 1
ATOM 596 N N . HIS A 1 80 ? 5.481 -5.786 -17.511 1.00 91.06 80 HIS A N 1
ATOM 597 C CA . HIS A 1 80 ? 5.553 -4.433 -18.058 1.00 91.06 80 HIS A CA 1
ATOM 598 C C . HIS A 1 80 ? 6.415 -3.514 -17.182 1.00 91.06 80 HIS A C 1
ATOM 600 O O . HIS A 1 80 ? 7.309 -2.856 -17.700 1.00 91.06 80 HIS A O 1
ATOM 606 N N . PHE A 1 81 ? 6.219 -3.524 -15.860 1.00 89.12 81 PHE A N 1
ATOM 607 C CA . PHE A 1 81 ? 7.083 -2.772 -14.950 1.00 89.12 81 PHE A CA 1
ATOM 608 C C . PHE A 1 81 ? 8.537 -3.241 -15.003 1.00 89.12 81 PHE A C 1
ATOM 610 O O . PHE A 1 81 ? 9.432 -2.420 -15.088 1.00 89.12 81 PHE A O 1
ATOM 617 N N . ALA A 1 82 ? 8.786 -4.547 -14.989 1.00 89.00 82 ALA A N 1
ATOM 618 C CA . ALA A 1 82 ? 10.140 -5.087 -15.079 1.00 89.00 82 ALA A CA 1
ATOM 619 C C . ALA A 1 82 ? 10.863 -4.623 -16.356 1.00 89.00 82 ALA A C 1
ATOM 621 O O . ALA A 1 82 ? 11.989 -4.145 -16.279 1.00 89.00 82 ALA A O 1
ATOM 622 N N . ALA A 1 83 ? 10.181 -4.699 -17.504 1.00 88.19 83 ALA A N 1
ATOM 623 C CA . ALA A 1 83 ? 10.706 -4.238 -18.785 1.00 88.19 83 ALA A CA 1
ATOM 624 C C . ALA A 1 83 ? 10.946 -2.723 -18.798 1.00 88.19 83 ALA A C 1
ATOM 626 O O . ALA A 1 83 ? 12.000 -2.284 -19.237 1.00 88.19 83 ALA A O 1
ATOM 627 N N . LYS A 1 84 ? 9.996 -1.936 -18.275 1.00 86.38 84 LYS A N 1
ATOM 628 C CA . LYS A 1 84 ? 10.105 -0.473 -18.226 1.00 86.38 84 LYS A CA 1
ATOM 629 C C . LYS A 1 84 ? 11.268 0.006 -17.351 1.00 86.38 84 LYS A C 1
ATOM 631 O O . LYS A 1 84 ? 11.840 1.041 -17.640 1.00 86.38 84 LYS A O 1
ATOM 636 N N . LEU A 1 85 ? 11.577 -0.717 -16.278 1.00 85.12 85 LEU A N 1
ATOM 637 C CA . LEU A 1 85 ? 12.573 -0.312 -15.284 1.00 85.12 85 LEU A CA 1
ATOM 638 C C . LEU A 1 85 ? 13.933 -1.000 -15.477 1.00 85.12 85 LEU A C 1
ATOM 640 O O . LEU A 1 85 ? 14.802 -0.856 -14.626 1.00 85.12 85 LEU A O 1
ATOM 644 N N . GLY A 1 86 ? 14.087 -1.850 -16.497 1.00 86.25 86 GLY A N 1
ATOM 645 C CA . GLY A 1 86 ? 15.315 -2.626 -16.703 1.00 86.25 86 GLY A CA 1
ATOM 646 C C . GLY A 1 86 ? 15.649 -3.616 -15.575 1.00 86.25 86 GLY A C 1
ATOM 647 O O . GLY A 1 86 ? 16.786 -4.070 -15.471 1.00 86.25 86 GLY A O 1
ATOM 648 N N . VAL A 1 87 ? 14.686 -3.983 -14.717 1.00 86.25 87 VAL A N 1
ATOM 649 C CA . VAL A 1 87 ? 14.920 -4.878 -13.567 1.00 86.25 87 VAL A CA 1
ATOM 650 C C . VAL A 1 87 ? 14.259 -6.245 -13.749 1.00 86.25 87 VAL A C 1
ATOM 652 O O . VAL A 1 87 ? 13.205 -6.363 -14.372 1.00 86.25 87 VAL A O 1
ATOM 655 N N . PRO A 1 88 ? 14.786 -7.308 -13.117 1.00 88.94 88 PRO A N 1
ATOM 656 C CA . PRO A 1 88 ? 14.109 -8.598 -13.068 1.00 88.94 88 PRO A CA 1
ATOM 657 C C . PRO A 1 88 ? 12.708 -8.515 -12.439 1.00 88.94 88 PRO A C 1
ATOM 659 O O . PRO A 1 88 ? 12.518 -7.872 -11.405 1.00 88.94 88 PRO A O 1
ATOM 662 N N . VAL A 1 89 ? 11.744 -9.280 -12.967 1.00 90.88 89 VAL A N 1
ATOM 663 C CA . VAL A 1 89 ? 10.368 -9.372 -12.422 1.00 90.88 89 VAL A CA 1
ATOM 664 C C . VAL A 1 89 ? 10.359 -9.712 -10.924 1.00 90.88 89 VAL A C 1
ATOM 666 O O . VAL A 1 89 ? 9.566 -9.153 -10.168 1.00 90.88 89 VAL A O 1
ATOM 669 N N . ARG A 1 90 ? 11.296 -10.557 -10.466 1.00 88.88 90 ARG A N 1
ATOM 670 C CA . ARG A 1 90 ? 11.460 -10.901 -9.041 1.00 88.88 90 ARG A CA 1
ATOM 671 C C . ARG A 1 90 ? 11.706 -9.679 -8.146 1.00 88.88 90 ARG A C 1
ATOM 673 O O . ARG A 1 90 ? 11.268 -9.680 -6.997 1.00 88.88 90 ARG A O 1
ATOM 680 N N . ASN A 1 91 ? 12.378 -8.642 -8.653 1.00 85.81 91 ASN A N 1
ATOM 681 C CA . ASN A 1 91 ? 12.659 -7.425 -7.894 1.00 85.81 91 ASN A CA 1
ATOM 682 C C . ASN A 1 91 ? 11.368 -6.620 -7.723 1.00 85.81 91 ASN A C 1
ATOM 684 O O . ASN A 1 91 ? 11.063 -6.191 -6.614 1.00 85.81 91 ASN A O 1
ATOM 688 N N . VAL A 1 92 ? 10.566 -6.508 -8.787 1.00 90.50 92 VAL A N 1
ATOM 689 C CA . VAL A 1 92 ? 9.233 -5.889 -8.744 1.00 90.50 92 VAL A CA 1
ATOM 690 C C . VAL A 1 92 ? 8.337 -6.617 -7.734 1.00 90.50 92 VAL A C 1
ATOM 692 O O . VAL A 1 92 ? 7.789 -5.990 -6.828 1.00 90.50 92 VAL A O 1
ATOM 695 N N . ASP A 1 93 ? 8.247 -7.948 -7.819 1.00 89.56 93 ASP A N 1
ATOM 696 C CA . ASP A 1 93 ? 7.468 -8.775 -6.882 1.00 89.56 93 ASP A CA 1
ATOM 697 C C . ASP A 1 93 ? 7.911 -8.599 -5.420 1.00 89.56 93 ASP A C 1
ATOM 699 O O . ASP A 1 93 ? 7.083 -8.458 -4.507 1.00 89.56 93 ASP A O 1
ATOM 703 N N . THR A 1 94 ? 9.225 -8.559 -5.197 1.00 90.12 94 THR A N 1
ATOM 704 C CA . THR A 1 94 ? 9.822 -8.337 -3.876 1.00 90.12 94 THR A CA 1
ATOM 705 C C . THR A 1 94 ? 9.473 -6.952 -3.335 1.00 90.12 94 THR A C 1
ATOM 707 O O . THR A 1 94 ? 9.107 -6.834 -2.164 1.00 90.12 94 THR A O 1
ATOM 710 N N . GLN A 1 95 ? 9.508 -5.910 -4.172 1.00 91.38 95 GLN A N 1
ATOM 711 C CA . GLN A 1 95 ? 9.145 -4.552 -3.761 1.00 91.38 95 GLN A CA 1
ATOM 712 C C . GLN A 1 95 ? 7.676 -4.449 -3.345 1.00 91.38 95 GLN A C 1
ATOM 714 O O . GLN A 1 95 ? 7.383 -3.989 -2.240 1.00 91.38 95 GLN A O 1
ATOM 719 N N . PHE A 1 96 ? 6.751 -4.975 -4.152 1.00 92.88 96 PHE A N 1
ATOM 720 C CA . PHE A 1 96 ? 5.325 -5.004 -3.807 1.00 92.88 96 PHE A CA 1
ATOM 721 C C . PHE A 1 96 ? 5.055 -5.767 -2.503 1.00 92.88 96 PHE A C 1
ATOM 723 O O . PHE A 1 96 ? 4.253 -5.338 -1.669 1.00 92.88 96 PHE A O 1
ATOM 730 N N . THR A 1 97 ? 5.744 -6.891 -2.298 1.00 92.31 97 THR A N 1
ATOM 731 C CA . THR A 1 97 ? 5.646 -7.680 -1.062 1.00 92.31 97 THR A CA 1
ATOM 732 C C . THR A 1 97 ? 6.170 -6.905 0.143 1.00 92.31 97 THR A C 1
ATOM 734 O O . THR A 1 97 ? 5.512 -6.861 1.187 1.00 92.31 97 THR A O 1
ATOM 737 N N . ASN A 1 98 ? 7.314 -6.239 -0.005 1.00 90.81 98 ASN A N 1
ATOM 738 C CA . ASN A 1 98 ? 7.898 -5.417 1.044 1.00 90.81 98 ASN A CA 1
ATOM 739 C C . ASN A 1 98 ? 7.010 -4.235 1.416 1.00 90.81 98 ASN A C 1
ATOM 741 O O . ASN A 1 98 ? 6.842 -3.985 2.607 1.00 90.81 98 ASN A O 1
ATOM 745 N N . TRP A 1 99 ? 6.405 -3.538 0.455 1.00 93.19 99 TRP A N 1
ATOM 746 C CA . TRP A 1 99 ? 5.502 -2.431 0.763 1.00 93.19 99 TRP A CA 1
ATOM 747 C C . TRP A 1 99 ? 4.262 -2.891 1.508 1.00 93.19 99 TRP A C 1
ATOM 749 O O . TRP A 1 99 ? 3.978 -2.334 2.566 1.00 93.19 99 TRP A O 1
ATOM 759 N N . ARG A 1 100 ? 3.587 -3.961 1.066 1.00 94.88 100 ARG A N 1
ATOM 760 C CA . ARG A 1 100 ? 2.438 -4.516 1.810 1.00 94.88 100 ARG A CA 1
ATOM 761 C C . ARG A 1 100 ? 2.803 -4.890 3.249 1.00 94.88 100 ARG A C 1
ATOM 763 O O . ARG A 1 100 ? 2.021 -4.647 4.164 1.00 94.88 100 ARG A O 1
ATOM 770 N N . ARG A 1 101 ? 4.000 -5.452 3.456 1.00 93.19 101 ARG A N 1
ATOM 771 C CA . ARG A 1 101 ? 4.494 -5.859 4.779 1.00 93.19 101 ARG A CA 1
ATOM 772 C C . ARG A 1 101 ? 4.872 -4.666 5.660 1.00 93.19 101 ARG A C 1
ATOM 774 O O . ARG A 1 101 ? 4.413 -4.583 6.791 1.00 93.19 101 ARG A O 1
ATOM 781 N N . ARG A 1 102 ? 5.715 -3.758 5.159 1.00 90.69 102 ARG A N 1
ATOM 782 C CA . ARG A 1 102 ? 6.294 -2.642 5.931 1.00 90.69 102 ARG A CA 1
ATOM 783 C C . ARG A 1 102 ? 5.261 -1.586 6.294 1.00 90.69 102 ARG A C 1
ATOM 785 O O . ARG A 1 102 ? 5.339 -1.014 7.369 1.00 90.69 102 ARG A O 1
ATOM 792 N N . THR A 1 103 ? 4.286 -1.358 5.421 1.00 91.19 103 THR A N 1
ATOM 793 C CA . THR A 1 103 ? 3.210 -0.391 5.672 1.00 91.19 103 THR A CA 1
ATOM 794 C C . THR A 1 103 ? 2.135 -0.907 6.623 1.00 91.19 103 THR A C 1
ATOM 796 O O . THR A 1 103 ? 1.300 -0.132 7.078 1.00 91.19 103 THR A O 1
ATOM 799 N N . GLY A 1 104 ? 2.115 -2.214 6.904 1.00 93.00 104 GLY A N 1
ATOM 800 C CA . GLY A 1 104 ? 1.018 -2.841 7.635 1.00 93.00 104 GLY A CA 1
ATOM 801 C C . GLY A 1 104 ? -0.283 -2.923 6.830 1.00 93.00 104 GLY A C 1
ATOM 802 O O . GLY A 1 104 ? -1.333 -3.170 7.419 1.00 93.00 104 GLY A O 1
ATOM 803 N N . TRP A 1 105 ? -0.234 -2.756 5.502 1.00 94.31 105 TRP A N 1
ATOM 804 C CA . TRP A 1 105 ? -1.411 -2.766 4.627 1.00 94.31 105 TRP A CA 1
ATOM 805 C C . TRP A 1 105 ? -2.328 -3.975 4.867 1.00 94.31 105 TRP A C 1
ATOM 807 O O . TRP A 1 105 ? -3.533 -3.815 5.048 1.00 94.31 105 TRP A O 1
ATOM 817 N N . SER A 1 106 ? -1.760 -5.186 4.949 1.00 94.12 106 SER A N 1
ATOM 818 C CA . SER A 1 106 ? -2.548 -6.409 5.170 1.00 94.12 106 SER A CA 1
ATOM 819 C C . SER A 1 106 ? -3.272 -6.407 6.516 1.00 94.12 106 SER A C 1
ATOM 821 O O . SER A 1 106 ? -4.367 -6.952 6.625 1.00 94.12 106 SER A O 1
ATOM 823 N N . HIS A 1 107 ? -2.667 -5.807 7.544 1.00 94.44 107 HIS A N 1
ATOM 824 C CA . HIS A 1 107 ? -3.298 -5.666 8.851 1.00 94.44 107 HIS A CA 1
ATOM 825 C C . HIS A 1 107 ? -4.451 -4.661 8.785 1.00 94.44 107 HIS A C 1
ATOM 827 O O . HIS A 1 107 ? -5.534 -4.964 9.268 1.00 94.44 107 HIS A O 1
ATOM 833 N N . ILE A 1 108 ? -4.257 -3.524 8.106 1.00 94.12 108 ILE A N 1
ATOM 834 C CA . ILE A 1 108 ? -5.297 -2.498 7.930 1.00 94.12 108 ILE A CA 1
ATOM 835 C C . ILE A 1 108 ? -6.521 -3.078 7.213 1.00 94.12 108 ILE A C 1
ATOM 837 O O . ILE A 1 108 ? -7.6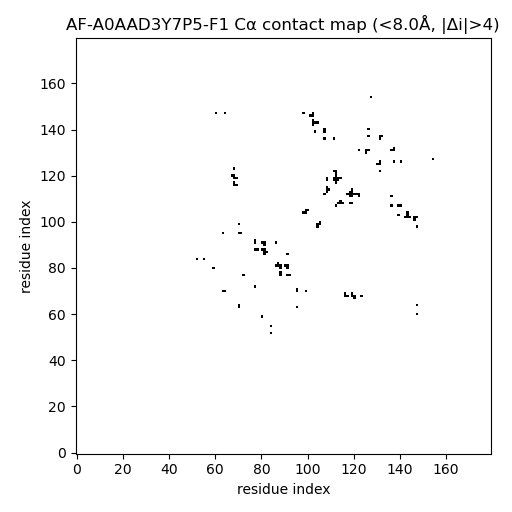49 -2.950 7.694 1.00 94.12 108 ILE A O 1
ATOM 841 N N . LYS A 1 109 ? -6.291 -3.783 6.100 1.00 94.94 109 LYS A N 1
ATOM 842 C CA . LYS A 1 109 ? -7.351 -4.428 5.323 1.00 94.94 109 LYS A CA 1
ATOM 843 C C . LYS A 1 109 ? -8.148 -5.441 6.160 1.00 94.94 109 LYS A C 1
ATOM 845 O O . LYS A 1 109 ? -9.372 -5.472 6.068 1.00 94.94 109 LYS A O 1
ATOM 850 N N . LYS A 1 110 ? -7.476 -6.254 6.979 1.00 94.19 110 LYS A N 1
ATOM 851 C CA . LYS A 1 110 ? -8.135 -7.272 7.814 1.00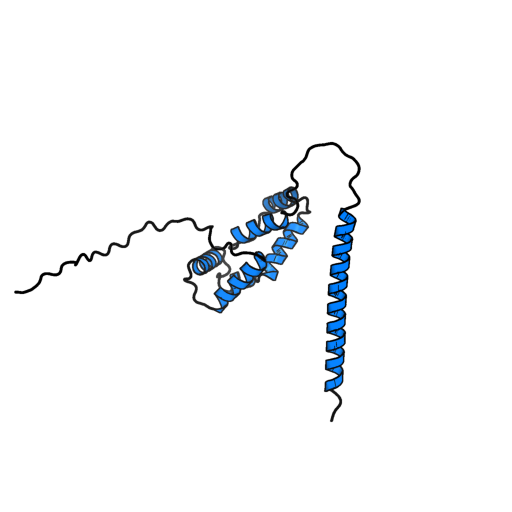 94.19 110 LYS A CA 1
ATOM 852 C C . LYS A 1 110 ? -8.868 -6.681 9.015 1.00 94.19 110 LYS A C 1
ATOM 854 O O . LYS A 1 110 ? -9.985 -7.092 9.294 1.00 94.19 110 LYS A O 1
ATOM 859 N N . ALA A 1 111 ? -8.243 -5.739 9.717 1.00 94.31 111 ALA A N 1
ATOM 860 C CA . ALA A 1 111 ? -8.786 -5.176 10.949 1.00 94.31 111 ALA A CA 1
ATOM 861 C C . ALA A 1 111 ? -9.966 -4.229 10.690 1.00 94.31 111 ALA A C 1
ATOM 863 O O . ALA A 1 111 ? -10.931 -4.235 11.448 1.00 94.31 111 ALA A O 1
ATOM 864 N N . TRP A 1 112 ? -9.899 -3.430 9.618 1.00 94.06 112 TRP A N 1
ATOM 865 C CA . TRP A 1 112 ? -10.868 -2.353 9.381 1.00 94.06 112 TRP A CA 1
ATOM 866 C C . TRP A 1 112 ? -11.480 -2.351 7.977 1.00 94.06 112 TRP A C 1
ATOM 868 O O . TRP A 1 112 ? -12.560 -1.800 7.799 1.00 94.06 112 TRP A O 1
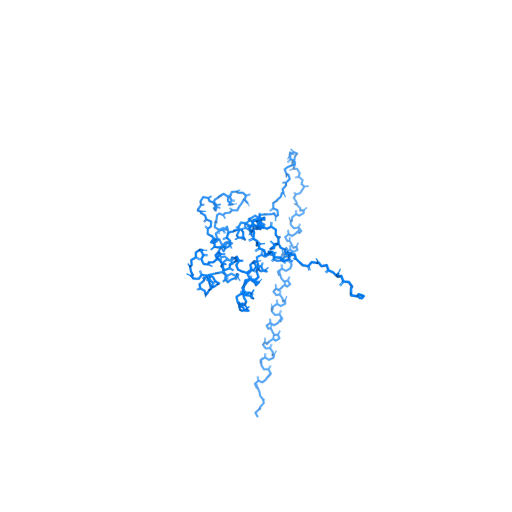ATOM 878 N N . GLY A 1 113 ? -10.839 -2.987 6.992 1.00 89.25 113 GLY A N 1
ATOM 879 C CA . GLY A 1 113 ? -11.341 -3.091 5.614 1.00 89.25 113 GLY A CA 1
ATOM 880 C C . GLY A 1 113 ? -12.221 -4.318 5.335 1.00 89.25 113 GLY A C 1
ATOM 881 O O . GLY A 1 113 ? -12.520 -4.598 4.176 1.00 89.25 113 GLY A O 1
ATOM 882 N N . GLY A 1 114 ? -12.591 -5.093 6.361 1.00 90.12 114 GLY A N 1
ATOM 883 C CA . GLY A 1 114 ? -13.433 -6.290 6.220 1.00 90.12 114 GLY A CA 1
ATOM 884 C C . GLY A 1 114 ? -12.832 -7.396 5.343 1.00 90.12 114 GLY A C 1
ATOM 885 O O . GLY A 1 114 ? -13.574 -8.192 4.783 1.00 90.12 114 GLY A O 1
ATOM 886 N N . ASP A 1 115 ? -11.508 -7.400 5.154 1.00 92.38 115 ASP A N 1
ATOM 887 C CA . ASP A 1 115 ? -10.757 -8.285 4.248 1.00 92.38 115 ASP A CA 1
ATOM 888 C C . ASP A 1 115 ? -11.211 -8.287 2.769 1.00 92.38 115 ASP A C 1
ATOM 890 O O . ASP A 1 115 ? -10.758 -9.093 1.950 1.00 92.38 115 ASP A O 1
ATOM 894 N N . THR A 1 116 ? -12.020 -7.307 2.370 1.00 93.06 116 THR A N 1
ATOM 895 C CA . THR A 1 116 ? -12.493 -7.126 0.991 1.00 93.06 116 THR A CA 1
ATOM 896 C C . THR A 1 116 ? -11.812 -5.929 0.336 1.00 93.06 116 THR A C 1
ATOM 898 O O . THR A 1 116 ? -11.244 -5.060 1.003 1.00 93.06 116 THR A O 1
ATOM 901 N N . LYS A 1 117 ? -11.817 -5.889 -1.000 1.00 91.06 117 LYS A N 1
ATOM 902 C CA . LYS A 1 117 ? -11.324 -4.719 -1.741 1.00 91.06 117 LYS A CA 1
ATOM 903 C C . LYS A 1 117 ? -12.263 -3.533 -1.515 1.00 91.06 117 LYS A C 1
ATOM 905 O O . LYS A 1 117 ? -11.806 -2.407 -1.346 1.00 91.06 117 LYS A O 1
ATOM 910 N N . GLU A 1 118 ? -13.561 -3.802 -1.503 1.00 93.38 118 GLU A N 1
ATOM 911 C CA . GLU A 1 118 ? -14.641 -2.834 -1.364 1.00 93.38 118 GLU A CA 1
ATOM 912 C C . GLU A 1 118 ? -14.593 -2.181 0.018 1.00 93.38 118 GLU A C 1
ATOM 914 O O . GLU A 1 118 ? -14.606 -0.956 0.110 1.00 93.38 118 GLU A O 1
ATOM 919 N N . GLY A 1 119 ? -14.424 -2.974 1.082 1.00 90.38 119 GLY A N 1
ATOM 920 C CA . GLY A 1 119 ? -14.280 -2.455 2.441 1.00 90.38 119 GLY A CA 1
ATOM 921 C C . GLY A 1 119 ? -13.001 -1.637 2.630 1.00 90.38 119 GLY A C 1
ATOM 922 O O . GLY A 1 119 ? -13.047 -0.564 3.227 1.00 90.38 119 GLY A O 1
ATOM 923 N N . MET A 1 120 ? -11.872 -2.063 2.049 1.00 92.38 120 MET A N 1
ATOM 924 C CA . MET A 1 120 ? -10.645 -1.255 2.048 1.00 92.38 120 MET A CA 1
ATOM 925 C C . MET A 1 120 ? -10.825 0.062 1.274 1.00 92.38 120 MET A C 1
ATOM 927 O O . MET A 1 120 ? -10.349 1.106 1.712 1.00 92.38 120 MET A O 1
ATOM 931 N N . SER A 1 121 ? -11.527 0.036 0.138 1.00 91.94 121 SER A N 1
ATOM 932 C CA . SER A 1 121 ? -11.824 1.236 -0.652 1.00 91.94 121 SER A CA 1
ATOM 933 C C . SER A 1 121 ? -12.727 2.210 0.106 1.00 91.94 121 SER A C 1
ATOM 935 O O . SER A 1 121 ? -12.457 3.408 0.106 1.00 91.94 121 SER A O 1
ATOM 937 N N . ALA A 1 122 ? -13.775 1.706 0.763 1.00 90.88 122 ALA A N 1
ATOM 938 C CA . ALA A 1 122 ? -14.679 2.513 1.576 1.00 90.88 122 ALA A CA 1
ATOM 939 C C . ALA A 1 122 ? -13.945 3.143 2.766 1.00 90.88 122 ALA A C 1
ATOM 941 O O . ALA A 1 122 ? -14.098 4.334 3.016 1.00 90.88 122 ALA A O 1
ATOM 942 N N . LEU A 1 123 ? -13.083 2.375 3.438 1.00 90.75 123 LEU A N 1
ATOM 943 C CA . LEU A 1 123 ? -12.258 2.865 4.540 1.00 90.75 123 LEU A CA 1
ATOM 944 C C . LEU A 1 123 ? -11.332 4.008 4.102 1.00 90.75 123 LEU A C 1
ATOM 946 O O . LEU A 1 123 ? -11.240 5.037 4.768 1.00 90.75 123 LEU A O 1
ATOM 950 N N . LEU A 1 124 ? -10.645 3.845 2.969 1.00 89.81 124 LEU A N 1
ATOM 951 C CA . LEU A 1 124 ? -9.776 4.891 2.428 1.00 89.81 124 LEU A CA 1
ATOM 952 C C . LEU A 1 124 ? -10.573 6.134 2.001 1.00 89.81 124 LEU A C 1
ATOM 954 O O . LEU A 1 124 ? -10.083 7.246 2.179 1.00 89.81 124 LEU A O 1
ATOM 958 N N . ALA A 1 125 ? -11.793 5.961 1.485 1.00 88.00 125 ALA A N 1
ATOM 959 C CA . ALA A 1 125 ? -12.680 7.069 1.137 1.00 88.00 125 ALA A CA 1
ATOM 960 C C . ALA A 1 125 ? -13.160 7.839 2.380 1.00 88.00 125 ALA A C 1
ATOM 962 O O . ALA A 1 125 ? -13.079 9.063 2.383 1.00 88.00 125 ALA A O 1
ATOM 963 N N . GLN A 1 126 ? -13.568 7.142 3.447 1.00 87.06 126 GLN A N 1
ATOM 964 C CA . GLN A 1 126 ? -13.949 7.748 4.735 1.00 87.06 126 GLN A CA 1
ATOM 965 C C . GLN A 1 126 ? -12.783 8.499 5.386 1.00 87.06 126 GLN A C 1
ATOM 967 O O . GLN A 1 126 ? -12.952 9.577 5.955 1.00 87.06 126 GLN A O 1
ATOM 972 N N . TYR A 1 127 ? -11.571 7.950 5.280 1.00 89.81 127 TYR A N 1
ATOM 973 C CA . TYR A 1 127 ? -10.361 8.636 5.724 1.00 89.81 127 TYR A CA 1
ATOM 974 C C . TYR A 1 127 ? -10.093 9.910 4.911 1.00 89.81 127 TYR A C 1
ATOM 976 O O . TYR A 1 127 ? -9.743 10.940 5.483 1.00 89.81 127 TYR A O 1
ATOM 984 N N . ALA A 1 128 ? -10.268 9.857 3.587 1.00 85.44 128 ALA A N 1
ATOM 985 C CA . ALA A 1 128 ? -10.051 11.001 2.704 1.00 85.44 128 ALA A CA 1
ATOM 986 C C . ALA A 1 128 ? -11.120 12.099 2.859 1.00 85.44 128 ALA A C 1
ATOM 988 O O . ALA A 1 128 ? -10.791 13.276 2.727 1.00 85.44 128 ALA A O 1
ATOM 989 N N . SER A 1 129 ? -12.373 11.738 3.159 1.00 84.94 129 SER A N 1
ATOM 990 C CA . SER A 1 129 ? -13.460 12.689 3.435 1.00 84.94 129 SER A CA 1
ATOM 991 C C . SER A 1 129 ? -13.398 13.295 4.841 1.00 84.94 129 SER A C 1
ATOM 993 O O . SER A 1 129 ? -14.046 14.308 5.097 1.00 84.94 129 SER A O 1
ATOM 995 N N . GLY A 1 130 ? -12.616 12.701 5.748 1.00 88.06 130 GLY A N 1
ATOM 996 C CA . GLY A 1 130 ? -12.538 13.107 7.153 1.00 88.06 130 GLY A CA 1
ATOM 997 C C . GLY A 1 130 ? -13.678 12.568 8.026 1.00 88.06 130 GLY A C 1
ATOM 998 O O . GLY A 1 130 ? -13.791 12.969 9.181 1.00 88.06 130 GLY A O 1
ATOM 999 N N . GLU A 1 131 ? -14.506 11.660 7.503 1.00 87.06 131 GLU A N 1
ATOM 1000 C CA . GLU A 1 131 ? -15.598 11.010 8.244 1.00 87.06 131 GLU A CA 1
ATOM 1001 C C . GLU A 1 131 ? -15.095 9.918 9.204 1.00 87.06 131 GLU A C 1
ATOM 1003 O O . GLU A 1 131 ? -15.771 9.570 10.174 1.00 87.06 131 GLU A O 1
ATOM 1008 N N . GLU A 1 132 ? -13.899 9.375 8.960 1.00 88.06 132 GLU A N 1
ATOM 1009 C CA . GLU A 1 132 ? -13.290 8.371 9.831 1.00 88.06 132 GLU A CA 1
ATOM 1010 C C . GLU A 1 132 ? -12.806 8.997 11.151 1.00 88.06 132 GLU A C 1
ATOM 1012 O O . GLU A 1 132 ? -11.816 9.729 11.204 1.00 88.06 132 GLU A O 1
ATOM 1017 N N . SER A 1 133 ? -13.501 8.676 12.243 1.00 86.50 133 SER A N 1
ATOM 1018 C CA . SER A 1 133 ? -13.248 9.235 13.578 1.00 86.50 133 SER A CA 1
ATOM 1019 C C . SER A 1 133 ? -12.386 8.339 14.473 1.00 86.50 133 SER A C 1
ATOM 1021 O O . SER A 1 133 ? -11.860 8.807 15.487 1.00 86.50 133 SER A O 1
ATOM 1023 N N . ARG A 1 134 ? -12.193 7.061 14.116 1.00 92.06 134 ARG A N 1
ATOM 1024 C CA . ARG A 1 134 ? -11.415 6.116 14.931 1.00 92.06 134 ARG A CA 1
ATOM 1025 C C . ARG A 1 134 ? -9.928 6.464 14.883 1.00 92.06 134 ARG A C 1
ATOM 1027 O O . ARG A 1 134 ? -9.275 6.382 13.838 1.00 92.06 134 ARG A O 1
ATOM 1034 N N . LEU A 1 135 ? -9.367 6.819 16.039 1.00 90.12 135 LEU A N 1
ATOM 1035 C CA . LEU A 1 135 ? -7.984 7.289 16.161 1.00 90.12 135 LEU A CA 1
ATOM 1036 C C . LEU A 1 135 ? -6.967 6.233 15.716 1.00 90.12 135 LEU A C 1
ATOM 1038 O O . LEU A 1 135 ? -6.009 6.567 15.015 1.00 90.12 135 LEU A O 1
ATOM 1042 N N . GLU A 1 136 ? -7.169 4.961 16.072 1.00 91.88 136 GLU A N 1
ATOM 1043 C CA . GLU A 1 136 ? -6.262 3.880 15.683 1.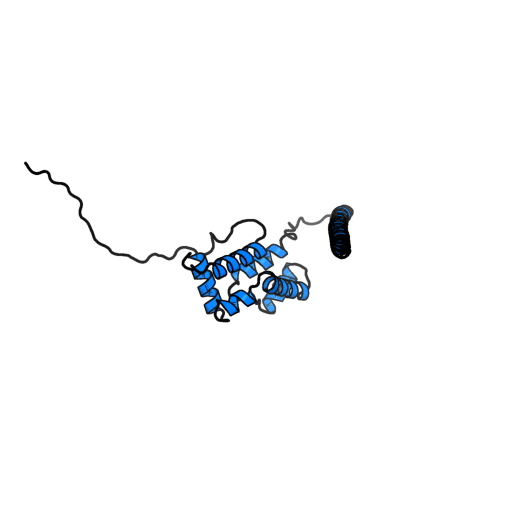00 91.88 136 GLU A CA 1
ATOM 1044 C C . GLU A 1 136 ? -6.222 3.660 14.165 1.00 91.88 136 GLU A C 1
ATOM 1046 O O . GLU A 1 136 ? -5.146 3.410 13.610 1.00 91.88 136 GLU A O 1
ATOM 1051 N N . VAL A 1 137 ? -7.363 3.831 13.493 1.00 90.50 137 VAL A N 1
ATOM 1052 C CA . VAL A 1 137 ? -7.515 3.675 12.042 1.00 90.50 137 VAL A CA 1
ATOM 1053 C C . VAL A 1 137 ? -6.819 4.819 11.322 1.00 90.50 137 VAL A C 1
ATOM 1055 O O . VAL A 1 137 ? -5.938 4.591 10.491 1.00 90.50 137 VAL A O 1
ATOM 1058 N N . CYS A 1 138 ? -7.127 6.056 11.711 1.00 90.69 138 CYS A N 1
ATOM 1059 C CA . CYS A 1 138 ? -6.500 7.251 11.158 1.00 90.69 138 CYS A CA 1
ATOM 1060 C C . CYS A 1 138 ? -4.982 7.253 11.363 1.00 90.69 138 CYS A C 1
ATOM 1062 O O . CYS A 1 138 ? -4.229 7.593 10.447 1.00 90.69 138 CYS A O 1
ATOM 1064 N N . ALA A 1 139 ? -4.507 6.831 12.538 1.00 91.44 139 ALA A N 1
ATOM 1065 C CA . ALA A 1 139 ? -3.082 6.708 12.812 1.00 91.44 139 ALA A CA 1
ATOM 1066 C C . ALA A 1 139 ? -2.427 5.604 11.967 1.00 91.44 139 ALA A C 1
ATOM 1068 O O . ALA A 1 139 ? -1.320 5.800 11.464 1.00 91.44 139 ALA A O 1
ATOM 1069 N N . ALA A 1 140 ? -3.087 4.458 11.779 1.00 91.75 140 ALA A N 1
ATOM 1070 C CA . ALA A 1 140 ? -2.573 3.3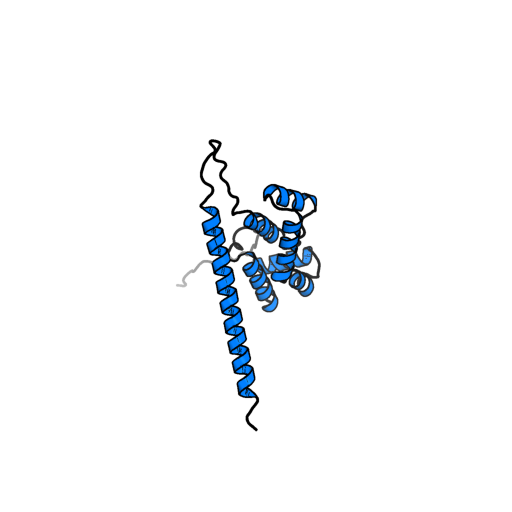72 10.948 1.00 91.75 140 ALA A CA 1
ATOM 1071 C C . ALA A 1 140 ? -2.482 3.767 9.469 1.00 91.75 140 ALA A C 1
ATOM 1073 O O . ALA A 1 140 ? -1.433 3.565 8.853 1.00 91.75 140 ALA A O 1
ATOM 1074 N N . ILE A 1 141 ? -3.531 4.388 8.922 1.00 90.81 141 ILE A N 1
ATOM 1075 C CA . ILE A 1 141 ? -3.542 4.871 7.537 1.00 90.81 141 ILE A CA 1
ATOM 1076 C C . ILE A 1 141 ? -2.482 5.960 7.353 1.00 90.81 141 ILE A C 1
ATOM 1078 O O . ILE A 1 141 ? -1.699 5.881 6.411 1.00 90.81 141 ILE A O 1
ATOM 1082 N N . ARG A 1 142 ? -2.359 6.907 8.294 1.00 90.56 142 ARG A N 1
ATOM 1083 C CA . ARG A 1 142 ? -1.316 7.946 8.257 1.00 90.56 142 ARG A CA 1
ATOM 1084 C C . ARG A 1 142 ? 0.100 7.362 8.284 1.00 90.56 142 ARG A C 1
ATOM 1086 O O . ARG A 1 142 ? 0.968 7.829 7.554 1.00 90.56 142 ARG A O 1
ATOM 1093 N N . ARG A 1 143 ? 0.357 6.336 9.104 1.00 89.25 143 ARG A N 1
ATOM 1094 C CA . ARG A 1 143 ? 1.659 5.643 9.113 1.00 89.25 143 ARG A CA 1
ATOM 1095 C C . ARG A 1 143 ? 1.930 4.949 7.781 1.00 89.25 143 ARG A C 1
ATOM 1097 O O . ARG A 1 143 ? 3.031 5.068 7.252 1.00 89.25 143 ARG A O 1
ATOM 1104 N N . MET A 1 144 ? 0.934 4.255 7.231 1.00 90.62 144 MET A N 1
ATOM 1105 C CA . MET A 1 144 ? 1.044 3.603 5.926 1.00 90.62 144 MET A CA 1
ATOM 1106 C C . MET A 1 144 ? 1.379 4.612 4.824 1.00 90.62 144 MET A C 1
ATOM 1108 O O . MET A 1 144 ? 2.322 4.385 4.069 1.00 90.62 144 MET A O 1
ATOM 1112 N N . THR A 1 145 ? 0.650 5.725 4.738 1.00 86.88 145 THR A N 1
ATOM 1113 C CA . THR A 1 145 ? 0.885 6.746 3.708 1.00 86.88 145 THR A CA 1
ATOM 1114 C C . THR A 1 145 ? 2.241 7.422 3.883 1.00 86.88 145 THR A C 1
ATOM 1116 O O . THR A 1 145 ? 2.947 7.618 2.898 1.00 86.88 145 THR A O 1
ATOM 1119 N N . HIS A 1 146 ? 2.669 7.688 5.119 1.00 86.06 146 HIS A N 1
ATOM 1120 C CA . HIS A 1 146 ? 4.000 8.228 5.400 1.00 86.06 146 HIS A CA 1
ATOM 1121 C C . HIS A 1 146 ? 5.128 7.294 4.929 1.00 86.06 146 HIS A C 1
ATOM 1123 O O . HIS A 1 146 ? 6.058 7.742 4.261 1.00 86.06 146 HIS A O 1
ATOM 1129 N N . LEU A 1 147 ? 5.018 5.989 5.201 1.00 84.12 147 LEU A N 1
ATOM 1130 C CA . LEU A 1 147 ? 5.998 4.978 4.777 1.00 84.12 147 LEU A CA 1
ATOM 1131 C C . LEU A 1 147 ? 6.058 4.782 3.256 1.00 84.12 147 LEU A C 1
ATOM 1133 O O . LEU A 1 147 ? 7.085 4.348 2.733 1.00 84.12 147 LEU A O 1
ATOM 1137 N N . LEU A 1 148 ? 4.962 5.067 2.554 1.00 81.75 148 LEU A N 1
ATOM 1138 C CA . LEU A 1 148 ? 4.915 5.031 1.094 1.00 81.75 148 LEU A CA 1
ATOM 1139 C C . LEU A 1 148 ? 5.484 6.312 0.474 1.00 81.75 148 LEU A C 1
ATOM 1141 O O . LEU A 1 148 ? 6.167 6.224 -0.547 1.00 81.75 148 LEU A O 1
ATOM 1145 N N . ASN A 1 149 ? 5.247 7.467 1.106 1.00 71.69 149 ASN A N 1
ATOM 1146 C CA . ASN A 1 149 ? 5.531 8.764 0.500 1.00 71.69 149 ASN A CA 1
ATOM 1147 C C . ASN A 1 149 ? 6.874 9.382 0.885 1.00 71.69 149 ASN A C 1
ATOM 1149 O O . ASN A 1 149 ? 7.443 10.027 0.022 1.00 71.69 149 ASN A O 1
ATOM 1153 N N . GLY A 1 150 ? 7.431 9.185 2.084 1.00 57.75 150 GLY A N 1
ATOM 1154 C CA . GLY A 1 150 ? 8.787 9.642 2.451 1.00 57.75 150 GLY A CA 1
ATOM 1155 C C . GLY A 1 150 ? 9.071 11.161 2.434 1.00 57.75 150 GLY A C 1
ATOM 1156 O O . GLY A 1 150 ? 9.772 11.621 3.321 1.00 57.75 150 GLY A O 1
ATOM 1157 N N . LEU A 1 151 ? 8.516 11.950 1.511 1.00 40.22 151 LEU A N 1
ATOM 1158 C CA . LEU A 1 151 ? 8.634 13.400 1.349 1.00 40.22 151 LEU A CA 1
ATOM 1159 C C . LEU A 1 151 ? 7.402 13.905 0.554 1.00 40.22 151 LEU A C 1
ATOM 1161 O O . LEU A 1 151 ? 7.180 13.496 -0.580 1.00 40.22 151 LEU A O 1
ATOM 1165 N N . LEU A 1 152 ? 6.640 14.821 1.166 1.00 38.69 152 LEU A N 1
ATOM 1166 C CA . LEU A 1 152 ? 5.524 15.647 0.649 1.00 38.69 152 LEU A CA 1
ATOM 1167 C C . LEU A 1 152 ? 4.075 15.074 0.540 1.00 38.69 152 LEU A C 1
ATOM 1169 O O . LEU A 1 152 ? 3.850 13.887 0.289 1.00 38.69 152 LEU A O 1
ATOM 1173 N N . PRO A 1 153 ? 3.058 15.943 0.781 1.00 47.03 153 PRO A N 1
ATOM 1174 C CA . PRO A 1 153 ? 1.665 15.592 1.039 1.00 47.03 153 PRO A CA 1
ATOM 1175 C C . PRO A 1 153 ? 0.840 15.576 -0.255 1.00 47.03 153 PRO A C 1
ATOM 1177 O O . PRO A 1 153 ? 0.270 16.582 -0.659 1.00 47.03 153 PRO A O 1
ATOM 1180 N N . LEU A 1 154 ? 0.727 14.421 -0.909 1.00 41.75 154 LEU A N 1
ATOM 1181 C CA . LEU A 1 154 ? -0.098 14.270 -2.120 1.00 41.75 154 LEU A CA 1
ATOM 1182 C C . LEU A 1 154 ? -1.365 13.438 -1.894 1.00 41.75 154 LEU A C 1
ATOM 1184 O O . LEU A 1 154 ? -1.762 12.651 -2.746 1.00 41.75 154 LEU A O 1
ATOM 1188 N N . PHE A 1 155 ? -2.041 13.640 -0.762 1.00 41.69 155 PHE A N 1
ATOM 1189 C CA . PHE A 1 155 ? -3.423 13.168 -0.590 1.00 41.69 155 PHE A CA 1
ATOM 1190 C C . PHE A 1 155 ? -4.477 14.235 -0.930 1.00 41.69 155 PHE A C 1
ATOM 1192 O O . PHE A 1 155 ? -5.645 14.048 -0.614 1.00 41.69 155 PHE A O 1
ATOM 1199 N N . GLN A 1 156 ? -4.096 15.332 -1.601 1.00 44.44 156 GLN A N 1
ATOM 1200 C CA . GLN A 1 156 ? -5.008 16.454 -1.861 1.00 44.44 156 GLN A CA 1
ATOM 1201 C C . GLN A 1 156 ? -5.440 16.647 -3.327 1.00 44.44 156 GLN A C 1
ATOM 1203 O O . GLN A 1 156 ? -6.138 17.616 -3.600 1.00 44.44 156 GLN A O 1
ATOM 1208 N N . GLN A 1 157 ? -5.087 15.777 -4.287 1.00 43.75 157 GLN A N 1
ATOM 1209 C CA . GLN A 1 157 ? -5.394 16.078 -5.705 1.00 43.75 157 GLN A CA 1
ATOM 1210 C C . GLN A 1 157 ? -5.931 14.955 -6.609 1.00 43.75 157 GLN A C 1
ATOM 1212 O O . GLN A 1 157 ? -6.049 15.173 -7.812 1.00 43.75 157 GLN A O 1
ATOM 1217 N N . VAL A 1 158 ? -6.368 13.801 -6.091 1.00 43.09 158 VAL A N 1
ATOM 1218 C CA . VAL A 1 158 ? -7.018 12.776 -6.948 1.00 43.09 158 VAL A CA 1
ATOM 1219 C C . VAL A 1 158 ? -8.331 12.256 -6.358 1.00 43.09 158 VAL A C 1
ATOM 1221 O O . VAL A 1 158 ? -8.557 11.057 -6.254 1.00 43.09 158 VAL A O 1
ATOM 1224 N N . VAL A 1 159 ? -9.228 13.181 -6.008 1.00 43.03 159 VAL A N 1
ATOM 1225 C CA . VAL A 1 159 ? -10.683 12.978 -6.119 1.00 43.03 159 VAL A CA 1
ATOM 1226 C C . VAL A 1 159 ? -11.252 14.278 -6.698 1.00 43.03 159 VAL A C 1
ATOM 1228 O O . VAL A 1 159 ? -11.428 15.267 -5.996 1.00 43.03 159 VAL A O 1
ATOM 1231 N N . GLN A 1 160 ? -11.411 14.312 -8.020 1.00 36.53 160 GLN A N 1
ATOM 1232 C CA . GLN A 1 160 ? -12.000 15.429 -8.771 1.00 36.53 160 GLN A CA 1
ATOM 1233 C C . GLN A 1 160 ? -13.509 15.588 -8.446 1.00 36.53 160 GLN A C 1
ATOM 1235 O O . GLN A 1 160 ? -14.119 14.656 -7.913 1.00 36.53 160 GLN A O 1
ATOM 1240 N N . PRO A 1 161 ? -14.112 16.766 -8.714 1.00 47.06 161 PRO A N 1
ATOM 1241 C CA . PRO A 1 161 ? -15.322 17.243 -8.055 1.00 47.06 161 PRO A CA 1
ATOM 1242 C C . PRO A 1 161 ? -16.573 16.568 -8.612 1.00 47.06 161 PRO A C 1
ATOM 1244 O O . PRO A 1 161 ? -16.863 16.656 -9.801 1.00 47.06 161 PRO A O 1
ATOM 1247 N N . PHE A 1 162 ? -17.365 15.957 -7.736 1.00 41.34 162 PHE A N 1
ATOM 1248 C CA . PHE A 1 162 ? -18.752 15.617 -8.044 1.00 41.34 162 PHE A CA 1
ATOM 1249 C C . PHE A 1 162 ? -19.614 15.710 -6.783 1.00 41.34 162 PHE A C 1
ATOM 1251 O O . PHE A 1 162 ? -20.099 14.725 -6.244 1.00 41.34 162 PHE A O 1
ATOM 1258 N N . THR A 1 163 ? -19.831 16.935 -6.313 1.00 45.88 163 THR A N 1
ATOM 1259 C CA . THR A 1 163 ? -21.007 17.261 -5.497 1.00 45.88 163 THR A CA 1
ATOM 1260 C C . THR A 1 163 ? -21.745 18.429 -6.132 1.00 45.88 163 THR A C 1
ATOM 1262 O O . THR A 1 163 ? -21.958 19.480 -5.540 1.00 45.88 163 THR A O 1
ATOM 1265 N N . SER A 1 164 ? -22.199 18.226 -7.369 1.00 46.94 164 SER A N 1
ATOM 1266 C CA . SER A 1 164 ? -23.465 18.837 -7.754 1.00 46.94 164 SER A CA 1
ATOM 1267 C C . SER A 1 164 ? -24.575 17.905 -7.280 1.00 46.94 164 SER A C 1
ATOM 1269 O O . SER A 1 164 ? -24.959 16.982 -7.989 1.00 46.94 164 SER A O 1
ATOM 1271 N N . PHE A 1 165 ? -25.055 18.109 -6.051 1.00 39.44 165 PHE A N 1
ATOM 1272 C CA . PHE A 1 165 ? -26.425 17.749 -5.696 1.00 39.44 165 PHE A CA 1
ATOM 1273 C C . PHE A 1 165 ? -26.910 18.553 -4.484 1.00 39.44 165 PHE A C 1
ATOM 1275 O O . PHE A 1 165 ? -26.543 18.298 -3.343 1.00 39.44 165 PHE A O 1
ATOM 1282 N N . ARG A 1 166 ? -27.722 19.564 -4.805 1.00 45.41 166 ARG A N 1
ATOM 1283 C CA . ARG A 1 166 ? -28.846 20.128 -4.044 1.00 45.41 166 ARG A CA 1
ATOM 1284 C C . ARG A 1 166 ? -28.898 19.842 -2.534 1.00 45.41 166 ARG A C 1
ATOM 1286 O O . ARG A 1 166 ? -29.283 18.756 -2.117 1.00 45.41 166 ARG A O 1
ATOM 1293 N N . SER A 1 167 ? -28.808 20.915 -1.749 1.00 34.50 167 SER A N 1
ATOM 1294 C CA . SER A 1 167 ? -29.746 21.107 -0.641 1.00 34.50 167 SER A CA 1
ATOM 1295 C C . SER A 1 167 ? -30.569 22.362 -0.908 1.00 34.50 167 SER A C 1
ATOM 1297 O O . SER A 1 167 ? -30.071 23.484 -0.923 1.00 34.50 167 SER A O 1
ATOM 1299 N N . THR A 1 168 ? -31.841 22.138 -1.216 1.00 50.34 168 THR A N 1
ATOM 1300 C CA . THR A 1 168 ? -32.892 23.143 -1.135 1.00 50.34 168 THR A CA 1
ATOM 1301 C C . THR A 1 168 ? -33.200 23.340 0.341 1.00 50.34 168 THR A C 1
ATOM 1303 O O . THR A 1 168 ? -33.830 22.480 0.944 1.00 50.34 168 THR A O 1
ATOM 1306 N N . VAL A 1 169 ? -32.806 24.475 0.909 1.00 51.50 169 VAL A N 1
ATOM 1307 C CA . VAL A 1 169 ? -33.515 25.044 2.056 1.00 51.50 169 VAL A CA 1
ATOM 1308 C C . VAL A 1 169 ? -33.799 26.507 1.758 1.00 51.50 169 VAL A C 1
ATOM 1310 O O . VAL A 1 169 ? -32.922 27.365 1.747 1.00 51.50 169 VAL A O 1
ATOM 1313 N N . ASN A 1 170 ? -35.069 26.759 1.459 1.00 45.62 170 ASN A N 1
ATOM 1314 C CA . ASN A 1 170 ? -35.677 28.067 1.596 1.00 45.62 170 ASN A CA 1
ATOM 1315 C C . ASN A 1 170 ? -35.461 28.555 3.033 1.00 45.62 170 ASN A C 1
ATOM 1317 O O . ASN A 1 170 ? -35.856 27.861 3.965 1.00 45.62 170 ASN A O 1
ATOM 1321 N N . SER A 1 171 ? -34.934 29.763 3.205 1.00 38.47 171 SER A N 1
ATOM 1322 C CA . SER A 1 171 ? -35.499 30.694 4.184 1.00 38.47 171 SER A CA 1
ATOM 1323 C C . SER A 1 171 ? -35.042 32.108 3.855 1.00 38.47 171 SER A C 1
ATOM 1325 O O . SER A 1 171 ? -34.072 32.643 4.388 1.00 38.47 171 SER A O 1
ATOM 1327 N N . THR A 1 172 ? -35.749 32.698 2.900 1.00 49.94 172 THR A N 1
ATOM 1328 C CA . THR A 1 172 ? -35.789 34.139 2.702 1.00 49.94 172 THR A CA 1
ATOM 1329 C C . THR A 1 172 ? -36.545 34.743 3.879 1.00 49.94 172 THR A C 1
ATOM 1331 O O . THR A 1 172 ? -37.764 34.655 3.916 1.00 49.94 172 THR A O 1
ATOM 1334 N N . PHE A 1 173 ? -35.845 35.366 4.821 1.00 38.03 173 PHE A N 1
ATOM 1335 C CA . PHE A 1 173 ? -36.413 36.429 5.651 1.00 38.03 173 PHE A CA 1
ATOM 1336 C C . PHE A 1 173 ? -35.315 37.452 5.946 1.00 38.03 173 PHE A C 1
ATOM 1338 O O . PHE A 1 173 ? -34.636 37.421 6.967 1.00 38.03 173 PHE A O 1
ATOM 1345 N N . LEU A 1 174 ? -35.137 38.368 4.997 1.00 43.16 174 LEU A N 1
ATOM 1346 C CA . LEU A 1 174 ? -34.750 39.735 5.307 1.00 43.16 174 LEU A CA 1
ATOM 1347 C C . LEU A 1 174 ? -36.035 40.556 5.263 1.00 43.16 174 LEU A C 1
ATOM 1349 O O . LEU A 1 174 ? -36.816 40.395 4.328 1.00 43.16 174 LEU A O 1
ATOM 1353 N N . VAL A 1 175 ? -36.235 41.415 6.258 1.00 44.28 175 VAL A N 1
ATOM 1354 C CA . VAL A 1 175 ? -36.442 42.864 6.088 1.00 44.28 175 VAL A CA 1
ATOM 1355 C C . VAL A 1 175 ? -36.927 43.444 7.424 1.00 44.28 175 VAL A C 1
ATOM 1357 O O . VAL A 1 175 ? -38.011 43.133 7.914 1.00 44.28 175 VAL A O 1
ATOM 1360 N N . SER A 1 176 ? -36.082 44.305 7.995 1.00 44.00 176 SER A N 1
ATOM 1361 C CA . SER A 1 176 ? -36.443 45.331 8.972 1.00 44.00 176 SER A CA 1
ATOM 1362 C C . SER A 1 176 ? -37.556 46.224 8.434 1.00 44.00 176 SER A C 1
ATOM 1364 O O . SER A 1 176 ? -37.392 46.786 7.354 1.00 44.00 176 SER A O 1
ATOM 1366 N N . ILE A 1 177 ? -38.603 46.472 9.223 1.00 43.50 177 ILE A N 1
ATOM 1367 C CA . ILE A 1 177 ? -39.392 47.706 9.117 1.00 43.50 177 ILE A CA 1
ATOM 1368 C C . ILE A 1 177 ? -39.640 48.242 10.529 1.00 43.50 177 ILE A C 1
ATOM 1370 O O . ILE A 1 177 ? -40.140 47.538 11.405 1.00 43.50 177 ILE A O 1
ATOM 1374 N N . SER A 1 178 ? -39.219 49.490 10.718 1.00 40.72 178 SER A N 1
ATOM 1375 C CA . SER A 1 178 ? -39.358 50.321 11.910 1.00 40.72 178 SER A CA 1
ATOM 1376 C C . SER A 1 178 ? -40.823 50.619 12.236 1.00 40.72 178 SER A C 1
ATOM 1378 O O . SER A 1 178 ? -41.612 50.917 11.342 1.00 40.72 178 SER A O 1
ATOM 1380 N N . VAL A 1 179 ? -41.162 50.599 13.524 1.00 44.94 179 VAL A N 1
ATOM 1381 C CA . VAL A 1 179 ? -42.435 51.103 14.056 1.00 44.94 179 VAL A CA 1
ATOM 1382 C C . VAL A 1 179 ? -42.277 52.593 14.362 1.00 44.94 179 VAL A C 1
ATOM 1384 O O . VAL A 1 179 ? -41.301 52.985 15.002 1.00 44.94 179 VAL A O 1
ATOM 1387 N N . THR A 1 180 ? -43.234 53.396 13.897 1.00 47.97 180 THR A N 1
ATOM 1388 C CA . THR A 1 180 ? -43.544 54.738 14.423 1.00 47.97 180 THR A CA 1
ATOM 1389 C C . THR A 1 180 ? -44.968 54.695 14.943 1.00 47.97 180 THR A C 1
ATOM 1391 O O . THR A 1 180 ? -45.778 53.993 14.293 1.00 47.97 180 THR A O 1
#

Solvent-accessible surface area (backbone atoms only — not comparable to full-atom values): 11316 Å² total; per-residue (Å²): 143,87,80,70,76,64,58,59,56,51,52,51,51,53,51,52,48,55,52,52,54,50,53,52,53,53,48,53,53,52,53,54,51,56,59,65,69,70,78,78,85,81,90,85,94,76,80,92,72,83,76,70,68,89,42,49,68,53,57,57,46,53,53,38,62,78,30,62,46,62,69,67,78,52,73,70,54,43,48,50,51,16,65,74,57,79,43,61,48,68,57,55,55,48,50,52,51,47,50,42,59,75,36,39,46,65,56,50,28,52,78,69,6,74,69,37,51,65,38,24,40,52,47,54,48,31,54,73,72,63,72,55,77,55,64,70,56,53,51,47,53,51,51,25,52,48,72,72,47,83,70,78,88,80,89,80,81,88,78,80,92,82,82,90,71,87,83,89,72,90,78,91,78,85,79,92,77,86,88,129

Organism: NCBI:txid1672016

pLDDT: mean 73.93, std 19.61, range [34.5, 94.94]